Protein AF-A0A2A2E686-F1 (afdb_monomer_lite)

pLDDT: mean 79.27, std 22.59, range [26.5, 98.62]

Radius of gyration: 22.11 Å; chains: 1; bounding box: 58×62×46 Å

Structure (mmCIF, N/CA/C/O backbone):
data_AF-A0A2A2E686-F1
#
_entry.id   AF-A0A2A2E686-F1
#
loop_
_atom_site.group_PDB
_atom_site.id
_atom_site.type_symbol
_atom_site.label_atom_id
_atom_site.label_alt_id
_atom_site.label_comp_id
_atom_site.label_asym_id
_atom_site.label_entity_id
_atom_site.label_seq_id
_atom_site.pdbx_PDB_ins_code
_atom_site.Cartn_x
_atom_site.Cartn_y
_atom_site.Cartn_z
_atom_site.occupancy
_atom_site.B_iso_or_equiv
_atom_site.auth_seq_id
_atom_site.auth_comp_id
_atom_site.auth_asym_id
_atom_site.auth_atom_id
_atom_site.pdbx_PDB_model_num
ATOM 1 N N . GLY A 1 1 ? -3.878 8.365 -8.943 1.00 68.69 1 GLY A N 1
ATOM 2 C CA . GLY A 1 1 ? -4.306 6.999 -8.596 1.00 68.69 1 GLY A CA 1
ATOM 3 C C . GLY A 1 1 ? -3.145 6.068 -8.812 1.00 68.69 1 GLY A C 1
ATOM 4 O O . GLY A 1 1 ? -2.486 5.742 -7.841 1.00 68.69 1 GLY A O 1
ATOM 5 N N . VAL A 1 2 ? -2.804 5.803 -10.076 1.00 83.12 2 VAL A N 1
ATOM 6 C CA . VAL A 1 2 ? -1.704 4.897 -10.438 1.00 83.12 2 VAL A CA 1
ATOM 7 C C . VAL A 1 2 ? -0.312 5.387 -10.036 1.00 83.12 2 VAL A C 1
ATOM 9 O O . VAL A 1 2 ? 0.454 4.589 -9.528 1.00 83.12 2 VAL A O 1
ATOM 12 N N . SER A 1 3 ? 0.017 6.685 -10.125 1.00 87.44 3 SER A N 1
ATOM 13 C CA . SER A 1 3 ? 1.354 7.161 -9.708 1.00 87.44 3 SER A CA 1
ATOM 14 C C . SER A 1 3 ? 1.657 6.839 -8.240 1.00 87.44 3 SER A C 1
ATOM 16 O O . SER A 1 3 ? 2.786 6.526 -7.893 1.00 87.44 3 SER A O 1
ATOM 18 N N . GLY A 1 4 ? 0.639 6.883 -7.372 1.00 89.88 4 GLY A N 1
ATOM 19 C CA . GLY A 1 4 ? 0.792 6.493 -5.971 1.00 89.88 4 GLY A CA 1
ATOM 20 C C . GLY A 1 4 ? 0.996 4.988 -5.808 1.00 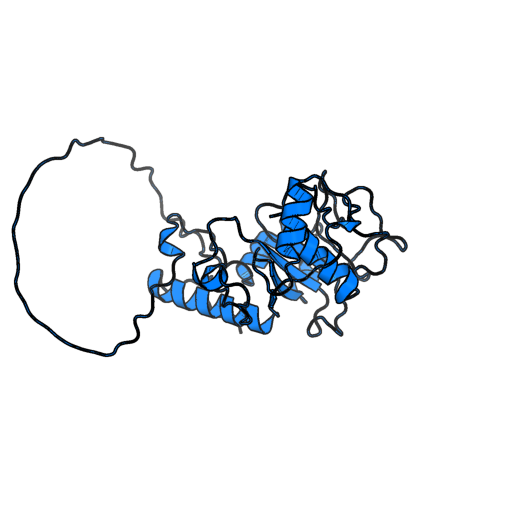89.88 4 GLY A C 1
ATOM 21 O O . GLY A 1 4 ? 1.855 4.583 -5.034 1.00 89.88 4 GLY A O 1
ATOM 22 N N . GLU A 1 5 ? 0.222 4.174 -6.529 1.00 92.56 5 GLU A N 1
ATOM 23 C CA . GLU A 1 5 ? 0.315 2.706 -6.508 1.00 92.56 5 GLU A CA 1
ATOM 24 C C . GLU A 1 5 ? 1.655 2.219 -7.073 1.00 92.56 5 GLU A C 1
ATOM 26 O O . GLU A 1 5 ? 2.300 1.375 -6.465 1.00 92.56 5 GLU A O 1
ATOM 31 N N . HIS A 1 6 ? 2.108 2.810 -8.177 1.00 94.75 6 HIS A N 1
ATOM 32 C CA . HIS A 1 6 ? 3.411 2.577 -8.791 1.00 94.75 6 HIS A CA 1
ATOM 33 C C . HIS A 1 6 ? 4.562 2.926 -7.835 1.00 94.75 6 HIS A C 1
ATOM 35 O O . HIS A 1 6 ? 5.427 2.089 -7.583 1.00 94.75 6 HIS A O 1
ATOM 41 N N . ILE A 1 7 ? 4.528 4.111 -7.205 1.00 95.25 7 ILE A N 1
ATOM 42 C CA . ILE A 1 7 ? 5.521 4.492 -6.185 1.00 95.25 7 ILE A CA 1
ATOM 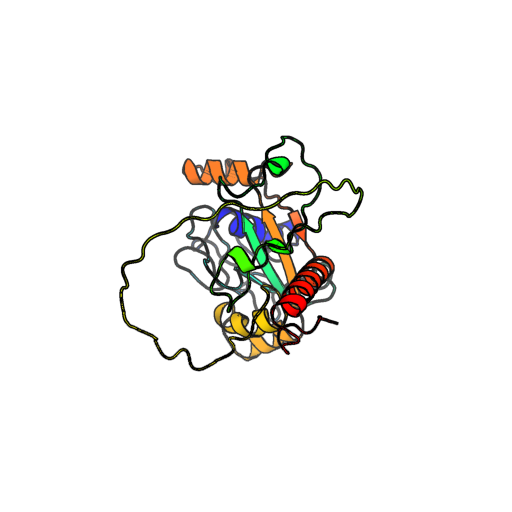43 C C . ILE A 1 7 ? 5.485 3.534 -4.986 1.00 95.25 7 ILE A C 1
ATOM 45 O O . ILE A 1 7 ? 6.537 3.137 -4.488 1.00 95.25 7 ILE A O 1
ATOM 49 N N . ALA A 1 8 ? 4.299 3.148 -4.513 1.00 95.94 8 ALA A N 1
ATOM 50 C CA . ALA A 1 8 ? 4.161 2.217 -3.396 1.00 95.94 8 ALA A CA 1
ATOM 51 C C . ALA A 1 8 ? 4.716 0.824 -3.735 1.00 95.94 8 ALA A C 1
ATOM 53 O O . ALA A 1 8 ? 5.456 0.254 -2.932 1.00 95.94 8 ALA A O 1
ATOM 54 N N . ASP A 1 9 ? 4.407 0.301 -4.924 1.00 96.62 9 ASP A N 1
ATOM 55 C CA . ASP A 1 9 ? 4.942 -0.969 -5.410 1.00 96.62 9 ASP A CA 1
ATOM 56 C C . ASP A 1 9 ? 6.468 -0.918 -5.513 1.00 96.62 9 ASP A C 1
ATOM 58 O O . ASP A 1 9 ? 7.121 -1.851 -5.050 1.00 96.62 9 ASP A O 1
ATOM 62 N N . TYR A 1 10 ? 7.044 0.175 -6.031 1.00 96.81 10 TYR A N 1
ATOM 63 C CA . TYR A 1 10 ? 8.496 0.358 -6.068 1.00 96.81 10 TYR A CA 1
ATOM 64 C C . TYR A 1 10 ? 9.107 0.328 -4.665 1.00 96.81 10 TYR A C 1
ATOM 66 O O . TYR A 1 10 ? 10.064 -0.406 -4.425 1.00 96.81 10 TYR A O 1
ATOM 74 N N . ILE A 1 11 ? 8.555 1.091 -3.715 1.00 97.38 11 ILE A N 1
ATOM 75 C CA . ILE A 1 11 ? 9.085 1.143 -2.344 1.00 97.38 11 ILE A CA 1
ATOM 76 C C . ILE A 1 11 ? 9.032 -0.250 -1.702 1.00 97.38 11 ILE A C 1
ATOM 78 O O . ILE A 1 11 ? 10.021 -0.705 -1.127 1.00 97.38 11 ILE A O 1
ATOM 82 N N . CYS A 1 12 ? 7.918 -0.971 -1.843 1.00 97.94 12 CYS A N 1
ATOM 83 C CA . CYS A 1 12 ? 7.797 -2.341 -1.346 1.00 97.94 12 CYS A CA 1
ATOM 84 C C . CYS A 1 12 ? 8.773 -3.306 -2.039 1.00 97.94 12 CYS A C 1
ATOM 86 O O . CYS A 1 12 ? 9.393 -4.146 -1.381 1.00 97.94 12 CYS A O 1
ATOM 88 N N . ALA A 1 13 ? 8.919 -3.199 -3.359 1.00 97.19 13 ALA A N 1
ATOM 89 C CA . ALA A 1 13 ? 9.747 -4.098 -4.144 1.00 97.19 13 ALA A CA 1
ATOM 90 C C . ALA A 1 13 ? 11.241 -3.893 -3.879 1.00 97.19 13 ALA A C 1
ATOM 92 O O . ALA A 1 13 ? 11.948 -4.855 -3.573 1.00 97.19 13 ALA A O 1
ATOM 93 N N . VAL A 1 14 ? 11.687 -2.642 -3.985 1.00 96.38 14 VAL A N 1
ATOM 94 C CA . VAL A 1 14 ? 13.094 -2.244 -4.036 1.00 96.38 14 VAL A CA 1
ATOM 95 C C . VAL A 1 14 ? 13.581 -1.792 -2.666 1.00 96.38 14 VAL A C 1
ATOM 97 O O . VAL A 1 14 ? 14.507 -2.391 -2.128 1.00 96.38 14 VAL A O 1
ATOM 100 N N . GLU A 1 15 ? 12.948 -0.784 -2.057 1.00 95.81 15 GLU A N 1
ATOM 101 C CA . GLU A 1 15 ? 13.452 -0.204 -0.800 1.00 95.81 15 GLU A CA 1
ATOM 102 C C . GLU A 1 15 ? 13.280 -1.156 0.389 1.00 95.81 15 GLU A C 1
ATOM 104 O O . GLU A 1 15 ? 14.182 -1.302 1.213 1.00 95.81 15 GLU A O 1
ATOM 109 N N . PHE A 1 16 ? 12.143 -1.851 0.470 1.00 96.94 16 PHE A N 1
ATOM 110 C CA . PHE A 1 16 ? 11.932 -2.896 1.476 1.00 96.94 16 PHE A CA 1
ATOM 111 C C . PHE A 1 16 ? 12.479 -4.262 1.041 1.00 96.94 16 PHE A C 1
ATOM 113 O O . PHE A 1 16 ? 12.543 -5.191 1.853 1.00 96.94 16 PHE A O 1
ATOM 120 N N . GLY A 1 17 ? 12.885 -4.396 -0.224 1.00 97.06 17 GLY A N 1
ATOM 121 C CA . GLY A 1 17 ? 13.481 -5.612 -0.774 1.00 97.06 17 GLY A CA 1
ATOM 122 C C . GLY A 1 17 ? 12.521 -6.799 -0.880 1.00 97.06 17 GLY A C 1
ATOM 123 O O . GLY A 1 17 ? 12.970 -7.940 -0.995 1.00 97.06 17 GLY A O 1
ATOM 124 N N . TRP A 1 18 ? 11.201 -6.585 -0.816 1.00 97.81 18 TRP A N 1
ATOM 125 C CA . TRP A 1 18 ? 10.227 -7.681 -0.904 1.00 97.81 18 TRP A CA 1
ATOM 126 C C . TRP A 1 18 ? 10.028 -8.174 -2.339 1.00 97.81 18 TRP A C 1
ATOM 128 O O . TRP A 1 18 ? 9.537 -9.282 -2.540 1.00 97.81 18 TRP A O 1
ATOM 138 N N . GLY A 1 19 ? 10.421 -7.372 -3.329 1.00 96.31 19 GLY A N 1
ATOM 139 C CA . GLY A 1 19 ? 10.271 -7.642 -4.756 1.00 96.31 19 GLY A CA 1
ATOM 140 C C . GLY A 1 19 ? 11.578 -7.985 -5.460 1.00 96.31 19 GLY A C 1
ATOM 141 O O . GLY A 1 19 ? 11.643 -7.857 -6.672 1.00 96.31 19 GLY A O 1
ATOM 142 N N . LYS A 1 20 ? 12.611 -8.414 -4.725 1.00 94.12 20 LYS A N 1
ATOM 143 C CA . LYS A 1 20 ? 13.961 -8.685 -5.259 1.00 94.12 20 LYS A CA 1
ATOM 144 C C . LYS A 1 20 ? 14.024 -9.629 -6.472 1.00 94.12 20 LYS A C 1
ATOM 146 O O . LYS A 1 20 ? 14.992 -9.579 -7.216 1.00 94.12 20 LYS A O 1
ATOM 151 N N . ASP A 1 21 ? 13.015 -10.480 -6.648 1.00 95.12 21 ASP A N 1
ATOM 152 C CA . ASP A 1 21 ? 12.954 -11.454 -7.741 1.00 95.12 21 ASP A CA 1
ATOM 153 C C . ASP A 1 21 ? 12.106 -10.947 -8.925 1.00 95.12 21 ASP A C 1
ATOM 155 O O . ASP A 1 21 ? 11.874 -11.701 -9.865 1.00 95.12 21 ASP A O 1
ATOM 159 N N . TRP A 1 22 ? 11.580 -9.721 -8.875 1.00 97.00 22 TRP A N 1
ATOM 160 C CA . TRP A 1 22 ? 10.866 -9.095 -9.988 1.00 97.00 22 TRP A CA 1
ATOM 161 C C . TRP A 1 22 ? 11.866 -8.577 -11.029 1.00 97.00 22 TRP A C 1
ATOM 163 O O . TRP A 1 22 ? 12.892 -8.000 -10.674 1.00 97.00 22 TRP A O 1
ATOM 173 N N . ASP A 1 23 ? 11.590 -8.799 -12.312 1.00 94.12 23 ASP A N 1
ATOM 174 C CA . ASP A 1 23 ? 12.576 -8.659 -13.390 1.00 94.12 23 ASP A CA 1
ATOM 175 C C . ASP A 1 23 ? 12.833 -7.229 -13.885 1.00 94.12 23 ASP A C 1
ATOM 177 O O . ASP A 1 23 ? 13.761 -7.013 -14.666 1.00 94.12 23 ASP A O 1
ATOM 181 N N . GLY A 1 24 ? 12.058 -6.239 -13.444 1.00 91.31 24 GLY A N 1
ATOM 182 C CA . GLY A 1 24 ? 12.367 -4.855 -13.777 1.00 91.31 24 GLY A CA 1
ATOM 183 C C . GLY A 1 24 ? 11.352 -3.823 -13.320 1.00 91.31 24 GLY A C 1
ATOM 184 O O . GLY A 1 24 ? 10.194 -4.110 -13.029 1.00 91.31 24 GLY A O 1
ATOM 185 N N . HIS A 1 25 ? 11.799 -2.577 -13.291 1.00 90.19 25 HIS A N 1
ATOM 186 C CA . HIS A 1 25 ? 10.942 -1.441 -13.009 1.00 90.19 25 HIS A CA 1
ATOM 187 C C . HIS A 1 25 ? 10.006 -1.136 -14.198 1.00 90.19 25 HIS A C 1
ATOM 189 O O . HIS A 1 25 ? 10.317 -1.459 -15.343 1.00 90.19 25 HIS A O 1
ATOM 195 N N . ASP A 1 26 ? 8.826 -0.578 -13.907 1.00 91.31 26 ASP A N 1
ATOM 196 C CA . ASP A 1 26 ? 7.853 -0.091 -14.898 1.00 91.31 26 ASP A CA 1
ATOM 197 C C . ASP A 1 26 ? 7.418 -1.121 -15.966 1.00 91.31 26 ASP A C 1
ATOM 199 O O . ASP A 1 26 ? 7.055 -0.782 -17.093 1.00 91.31 26 ASP A O 1
ATOM 203 N N . LYS A 1 27 ? 7.441 -2.414 -15.612 1.00 93.56 27 LYS A N 1
ATOM 204 C CA . LYS A 1 27 ? 7.101 -3.516 -16.528 1.00 93.56 27 LYS A CA 1
ATOM 205 C C . LYS A 1 27 ? 5.613 -3.838 -16.608 1.00 93.56 27 LYS A C 1
ATOM 207 O O . LYS A 1 27 ? 5.163 -4.330 -17.636 1.00 93.56 27 LYS A O 1
ATOM 212 N N . GLY A 1 28 ? 4.835 -3.574 -15.558 1.00 93.31 28 GLY A N 1
ATOM 213 C CA . GLY A 1 28 ? 3.411 -3.915 -15.564 1.00 93.31 28 GLY A CA 1
ATOM 214 C C . GLY A 1 28 ? 3.193 -5.396 -15.888 1.00 93.31 28 GLY A C 1
ATOM 215 O O . GLY A 1 28 ? 3.918 -6.265 -15.402 1.00 93.31 28 GLY A O 1
ATOM 216 N N . ALA A 1 29 ? 2.227 -5.672 -16.765 1.00 93.50 29 ALA A N 1
ATOM 217 C CA . ALA A 1 29 ? 1.912 -7.023 -17.230 1.00 93.50 29 ALA A CA 1
ATOM 218 C C . ALA A 1 29 ? 3.044 -7.706 -18.029 1.00 93.50 29 ALA A C 1
ATOM 220 O O . ALA A 1 29 ? 3.024 -8.929 -18.150 1.00 93.50 29 ALA A O 1
ATOM 221 N N . ASP A 1 30 ? 4.025 -6.950 -18.536 1.00 93.88 30 ASP A N 1
ATOM 222 C CA . ASP A 1 30 ? 5.175 -7.496 -19.272 1.00 93.88 30 ASP A CA 1
ATOM 223 C C . ASP A 1 30 ? 6.271 -8.039 -18.340 1.00 93.88 30 ASP A C 1
ATOM 225 O O . ASP A 1 30 ? 7.216 -8.683 -18.799 1.00 93.88 30 ASP A O 1
ATOM 229 N N . GLY A 1 31 ? 6.175 -7.758 -17.037 1.00 93.88 31 GLY A N 1
ATOM 230 C CA . GLY A 1 31 ? 7.153 -8.199 -16.050 1.00 93.88 31 GLY A CA 1
ATOM 231 C C . GLY A 1 31 ? 6.888 -9.608 -15.530 1.00 93.88 31 GLY A C 1
ATOM 232 O O . GLY A 1 31 ? 5.791 -10.163 -15.646 1.00 93.88 31 GLY A O 1
ATOM 233 N N . LYS A 1 32 ? 7.908 -10.199 -14.913 1.00 95.69 32 LYS A N 1
ATOM 234 C CA . LYS A 1 32 ? 7.848 -11.551 -14.348 1.00 95.69 32 LYS A CA 1
ATOM 235 C C . LYS A 1 32 ? 8.709 -11.700 -13.103 1.00 95.69 32 LYS A C 1
ATOM 237 O O . LYS A 1 32 ? 9.677 -10.985 -12.872 1.00 95.69 32 LYS A O 1
ATOM 242 N N . TRP A 1 33 ? 8.374 -12.722 -12.323 1.00 97.19 33 TRP A N 1
ATOM 243 C CA . TRP A 1 33 ? 9.177 -13.158 -11.188 1.00 97.19 33 TRP A CA 1
ATOM 244 C C . TRP A 1 33 ? 10.212 -14.189 -11.639 1.00 97.19 33 TRP A C 1
ATOM 246 O O . TRP A 1 33 ? 9.849 -15.295 -12.043 1.00 97.19 33 TRP A O 1
ATOM 256 N N . LEU A 1 34 ? 11.493 -13.836 -11.552 1.00 96.06 34 LEU A N 1
ATOM 257 C CA . LEU A 1 34 ? 12.634 -14.625 -12.028 1.00 96.06 34 LEU A CA 1
ATOM 258 C C . LEU A 1 34 ? 12.771 -15.967 -11.304 1.00 96.06 34 LEU A C 1
ATOM 260 O O . LEU A 1 34 ? 13.059 -16.981 -11.925 1.00 96.06 34 LEU A O 1
ATOM 264 N N . GLU A 1 35 ? 12.477 -15.986 -10.007 1.00 94.44 35 GLU A N 1
ATOM 265 C CA . GLU A 1 35 ? 12.630 -17.173 -9.158 1.00 94.44 35 GLU A CA 1
ATOM 266 C C . GLU A 1 35 ? 11.276 -17.879 -8.888 1.00 94.44 35 GLU A C 1
ATOM 268 O O . GLU A 1 35 ? 11.113 -18.594 -7.896 1.00 94.44 35 GLU A O 1
ATOM 273 N N . GLY A 1 36 ? 10.237 -17.580 -9.680 1.00 92.88 36 GLY A N 1
ATOM 274 C CA . GLY A 1 36 ? 8.860 -18.063 -9.487 1.00 92.88 36 GLY A CA 1
ATOM 275 C C . GLY A 1 36 ? 7.946 -17.112 -8.702 1.00 92.88 36 GLY A C 1
ATOM 276 O O . GLY A 1 36 ? 8.409 -16.190 -8.026 1.00 92.88 36 GLY A O 1
ATOM 277 N N . VAL A 1 37 ? 6.630 -17.326 -8.799 1.00 94.75 37 VAL A N 1
ATOM 278 C CA . VAL A 1 37 ? 5.620 -16.384 -8.282 1.00 94.75 37 VAL A CA 1
ATOM 279 C C . VAL A 1 37 ? 5.607 -16.278 -6.744 1.00 94.75 37 VAL A C 1
ATOM 281 O O . VAL A 1 37 ? 5.850 -17.275 -6.053 1.00 94.75 37 VAL A O 1
ATOM 284 N N . PRO A 1 38 ? 5.298 -15.093 -6.181 1.00 95.88 38 PRO A N 1
ATOM 285 C CA . PRO A 1 38 ? 5.146 -14.892 -4.745 1.00 95.88 38 PRO A CA 1
ATOM 286 C C . PRO A 1 38 ? 4.045 -15.765 -4.148 1.00 95.88 38 PRO A C 1
ATOM 288 O O . PRO A 1 38 ? 3.042 -16.080 -4.788 1.00 95.88 38 PRO A O 1
ATOM 291 N N . SER A 1 39 ? 4.218 -16.145 -2.885 1.00 94.31 39 SER A N 1
ATOM 292 C CA . SER A 1 39 ? 3.319 -17.080 -2.210 1.00 94.31 39 SER A CA 1
ATOM 293 C C . SER A 1 39 ? 3.310 -16.862 -0.695 1.00 94.31 39 SER A C 1
ATOM 295 O O . SER A 1 39 ? 3.874 -15.906 -0.166 1.00 94.31 39 SER A O 1
ATOM 297 N N . ALA A 1 40 ? 2.695 -17.786 0.042 1.00 90.50 40 ALA A N 1
ATOM 298 C CA . ALA A 1 40 ? 2.767 -17.817 1.500 1.00 90.50 40 ALA A CA 1
ATOM 299 C C . ALA A 1 40 ? 4.203 -17.934 2.053 1.00 90.50 40 ALA A C 1
ATOM 301 O O . ALA A 1 40 ? 4.469 -17.490 3.172 1.00 90.50 40 ALA A O 1
ATOM 302 N N . SER A 1 41 ? 5.138 -18.526 1.308 1.00 91.88 41 SER A N 1
ATOM 303 C CA . SER A 1 41 ? 6.536 -18.697 1.730 1.00 91.88 41 SER A CA 1
ATOM 304 C C . SER A 1 41 ? 7.499 -17.762 1.008 1.00 91.88 41 SER A C 1
ATOM 306 O O . SER A 1 41 ? 8.576 -17.492 1.537 1.00 91.88 41 SER A O 1
ATOM 308 N N . LYS A 1 42 ? 7.107 -17.239 -0.156 1.00 95.44 42 LYS A N 1
ATOM 309 C CA . LYS A 1 42 ? 7.975 -16.449 -1.022 1.00 95.44 42 LYS A CA 1
ATOM 310 C C . LYS A 1 42 ? 7.572 -14.979 -1.059 1.00 95.44 42 LYS A C 1
ATOM 312 O O . LYS A 1 42 ? 6.415 -14.673 -1.337 1.00 95.44 42 LYS A O 1
ATOM 317 N N . THR A 1 43 ? 8.525 -14.088 -0.782 1.00 97.44 43 THR A N 1
ATOM 318 C CA . THR A 1 43 ? 8.308 -12.635 -0.781 1.00 97.44 43 THR A CA 1
ATOM 319 C C . THR A 1 43 ? 7.874 -12.118 -2.145 1.00 97.44 43 THR A C 1
ATOM 321 O O . THR A 1 43 ? 8.264 -12.662 -3.176 1.00 97.44 43 THR A O 1
ATOM 324 N N . GLY A 1 44 ? 7.068 -11.061 -2.129 1.00 97.81 44 GLY A N 1
ATOM 325 C CA . GLY A 1 44 ? 6.592 -10.379 -3.326 1.00 97.81 44 GLY A CA 1
ATOM 326 C C . GLY A 1 44 ? 5.110 -10.040 -3.243 1.00 97.81 44 GLY A C 1
ATOM 327 O O . GLY A 1 44 ? 4.436 -10.321 -2.244 1.00 97.81 44 GLY A O 1
ATOM 328 N N . LYS A 1 45 ? 4.597 -9.405 -4.293 1.00 97.75 45 LYS A N 1
ATOM 329 C CA . LYS A 1 45 ? 3.204 -8.963 -4.347 1.00 97.75 45 LYS A CA 1
ATOM 330 C C . LYS A 1 45 ? 2.274 -10.161 -4.541 1.00 97.75 45 LYS A C 1
ATOM 332 O O . LYS A 1 45 ? 2.475 -10.993 -5.420 1.00 97.75 45 LYS A O 1
ATOM 337 N N . LEU A 1 46 ? 1.257 -10.272 -3.698 1.00 97.69 46 LEU A N 1
ATOM 338 C CA . LEU A 1 46 ? 0.237 -11.326 -3.734 1.00 97.69 46 LEU A CA 1
ATOM 339 C C . LEU A 1 46 ? -1.035 -10.876 -4.451 1.00 97.69 46 LEU A C 1
ATOM 341 O O . LEU A 1 46 ? -1.754 -11.705 -5.001 1.00 97.69 46 LEU A O 1
ATOM 345 N N . SER A 1 47 ? -1.326 -9.577 -4.416 1.00 96.25 47 SER A N 1
ATOM 346 C CA . SER A 1 47 ? -2.495 -8.999 -5.070 1.00 96.25 47 SER A CA 1
ATOM 347 C C . SER A 1 47 ? -2.270 -8.747 -6.558 1.00 96.25 47 SER A C 1
ATOM 349 O O . SER A 1 47 ? -1.155 -8.862 -7.068 1.00 96.25 47 SER A O 1
ATOM 351 N N . ALA A 1 48 ? -3.347 -8.394 -7.257 1.00 93.12 48 ALA A N 1
ATOM 352 C CA . ALA A 1 48 ? -3.276 -8.024 -8.661 1.00 93.12 48 ALA A CA 1
ATOM 353 C C . ALA A 1 48 ? -2.723 -6.605 -8.884 1.00 93.12 48 ALA A C 1
ATOM 355 O O . ALA A 1 48 ? -2.830 -5.730 -8.021 1.00 93.12 48 ALA A O 1
ATOM 356 N N . GLY A 1 49 ? -2.168 -6.391 -10.072 1.00 91.25 49 GLY A N 1
ATOM 357 C CA . GLY A 1 49 ? -1.795 -5.094 -10.637 1.00 91.25 49 GLY A CA 1
ATOM 358 C C . GLY A 1 49 ? -1.675 -5.215 -12.155 1.00 91.25 49 GLY A C 1
ATOM 359 O O . GLY A 1 49 ? -2.066 -6.247 -12.706 1.00 91.25 49 GLY A O 1
ATOM 360 N N . GLY A 1 50 ? -1.148 -4.193 -12.826 1.00 87.75 50 GLY A N 1
ATOM 361 C CA . GLY A 1 50 ? -1.006 -4.220 -14.282 1.00 87.75 50 GLY A CA 1
ATOM 362 C C . GLY A 1 50 ? -2.279 -3.843 -15.045 1.00 87.75 50 GLY A C 1
ATOM 363 O O . GLY A 1 50 ? -3.384 -3.790 -14.493 1.00 87.75 50 GLY A O 1
ATOM 364 N N . SER A 1 51 ? -2.123 -3.635 -16.352 1.00 87.38 51 SER A N 1
ATOM 365 C CA . SER A 1 51 ? -3.214 -3.521 -17.319 1.00 87.38 51 SER A CA 1
ATOM 366 C C . SER A 1 51 ? -2.943 -4.434 -18.531 1.00 87.38 51 SER A C 1
ATOM 368 O O . SER A 1 51 ? -2.071 -4.109 -19.334 1.00 87.38 51 SER A O 1
ATOM 370 N N . PRO A 1 52 ? -3.671 -5.559 -18.707 1.00 89.88 52 PRO A N 1
ATOM 371 C CA . PRO A 1 52 ? -4.786 -6.034 -17.886 1.00 89.88 52 PRO A CA 1
ATOM 372 C C . PRO A 1 52 ? -4.346 -6.468 -16.482 1.00 89.88 52 PRO A C 1
ATOM 374 O O . PRO A 1 52 ? -3.201 -6.858 -16.265 1.00 89.88 52 PRO A O 1
ATOM 377 N N . LYS A 1 53 ? -5.281 -6.427 -15.525 1.00 89.88 53 LYS A N 1
ATOM 378 C CA . LYS A 1 53 ? -4.988 -6.821 -14.145 1.00 89.88 53 LYS A CA 1
ATOM 379 C C . LYS A 1 53 ? -4.702 -8.315 -14.046 1.00 89.88 53 LYS A C 1
ATOM 381 O O . LYS A 1 53 ? -5.553 -9.131 -14.398 1.00 89.88 53 LYS A O 1
ATOM 386 N N . ALA A 1 54 ? -3.559 -8.660 -13.469 1.00 92.06 54 ALA A N 1
ATOM 387 C CA . ALA A 1 54 ? -3.174 -10.034 -13.175 1.00 92.06 54 ALA A CA 1
ATOM 388 C C . ALA A 1 54 ? -2.545 -10.141 -11.782 1.00 92.06 54 ALA A C 1
ATOM 390 O O . ALA A 1 54 ? -1.942 -9.192 -11.277 1.00 92.06 54 ALA A O 1
ATOM 391 N N . SER A 1 55 ? -2.718 -11.297 -11.138 1.00 93.94 55 SER A N 1
ATOM 392 C CA . SER A 1 55 ? -2.126 -11.581 -9.828 1.00 93.94 55 SER A CA 1
ATOM 393 C C . SER A 1 55 ? -0.608 -11.447 -9.872 1.00 93.94 55 SER A C 1
ATOM 395 O O . SER A 1 55 ? 0.022 -11.857 -10.843 1.00 93.94 55 SER A O 1
ATOM 397 N N . HIS A 1 56 ? -0.028 -10.947 -8.783 1.00 95.88 56 HIS A N 1
ATOM 398 C CA . HIS A 1 56 ? 1.419 -10.820 -8.597 1.00 95.88 56 HIS A CA 1
ATOM 399 C C . HIS A 1 56 ? 2.105 -9.777 -9.484 1.00 95.88 56 HIS A C 1
ATOM 401 O O . HIS A 1 56 ? 3.330 -9.749 -9.537 1.00 95.88 56 HIS A O 1
ATOM 407 N N . VAL A 1 57 ? 1.353 -8.907 -10.154 1.00 96.25 57 VAL A N 1
ATOM 408 C CA . VAL A 1 57 ? 1.915 -7.895 -11.055 1.00 96.25 57 VAL A CA 1
ATOM 409 C C . VAL A 1 57 ? 2.076 -6.546 -10.348 1.00 96.25 57 VAL A C 1
ATOM 411 O O . VAL A 1 57 ? 1.174 -6.080 -9.640 1.00 96.25 57 VAL A O 1
ATOM 414 N N . LEU A 1 58 ? 3.237 -5.916 -10.533 1.00 95.69 58 LEU A N 1
ATOM 415 C CA . LEU A 1 58 ? 3.515 -4.554 -10.069 1.00 95.69 58 LEU A CA 1
ATOM 416 C C . LEU A 1 58 ? 2.954 -3.534 -11.065 1.00 95.69 58 LEU A C 1
ATOM 418 O O . LEU A 1 58 ? 2.919 -3.796 -12.263 1.00 95.69 58 LEU A O 1
ATOM 422 N N . TYR A 1 59 ? 2.515 -2.377 -10.578 1.00 93.69 59 TYR A N 1
ATOM 423 C CA . TYR A 1 59 ? 1.984 -1.316 -11.429 1.00 93.69 59 TYR A CA 1
ATOM 424 C C . TYR A 1 59 ? 3.085 -0.637 -12.251 1.00 93.69 59 TYR A C 1
ATOM 426 O O . TYR A 1 59 ? 4.089 -0.171 -11.712 1.00 93.69 59 TYR A O 1
ATOM 434 N N . LYS A 1 60 ? 2.847 -0.526 -13.556 1.00 93.75 60 LYS A N 1
ATOM 435 C CA . LYS A 1 60 ? 3.502 0.410 -14.470 1.00 93.75 60 LYS A CA 1
ATOM 436 C C . LYS A 1 60 ? 2.836 1.781 -14.352 1.00 93.75 60 LYS A C 1
ATOM 438 O O . LYS A 1 60 ? 1.629 1.872 -14.129 1.00 93.75 60 LYS A O 1
ATOM 443 N N . LEU A 1 61 ? 3.584 2.862 -14.545 1.00 91.19 61 LEU A N 1
ATOM 444 C CA . LEU A 1 61 ? 3.065 4.228 -14.451 1.00 91.19 61 LEU A CA 1
ATOM 445 C C . LEU A 1 61 ? 1.902 4.498 -15.424 1.00 91.19 61 LEU A C 1
ATOM 447 O O . LEU A 1 61 ? 1.004 5.287 -15.123 1.00 91.19 61 LEU A O 1
ATOM 451 N N . THR A 1 62 ? 1.898 3.830 -16.578 1.00 89.00 62 THR A N 1
ATOM 452 C CA . THR A 1 62 ? 0.855 3.953 -17.608 1.00 89.00 62 THR A CA 1
ATOM 453 C C . THR A 1 62 ? -0.350 3.037 -17.386 1.00 89.00 62 THR A C 1
ATOM 455 O O . THR A 1 62 ? -1.272 3.051 -18.200 1.00 89.00 62 THR A O 1
ATOM 458 N N . ASP A 1 63 ? -0.366 2.232 -16.322 1.00 88.31 63 ASP A N 1
ATOM 459 C CA . ASP A 1 63 ? -1.509 1.375 -16.015 1.00 88.31 63 ASP A CA 1
ATOM 460 C C . ASP A 1 63 ? -2.741 2.181 -15.573 1.00 88.31 63 ASP A C 1
ATOM 462 O O . ASP A 1 63 ? -2.683 3.342 -15.152 1.00 88.31 63 ASP A O 1
ATOM 466 N N . GLY A 1 64 ? -3.898 1.522 -15.620 1.00 82.62 64 GLY A N 1
ATOM 467 C CA . GLY A 1 64 ? -5.091 2.002 -14.934 1.00 82.62 64 GLY A CA 1
ATOM 468 C C . GLY A 1 64 ? -4.948 1.862 -13.417 1.00 82.62 64 GLY A C 1
ATOM 469 O O . GLY A 1 64 ? -4.444 0.855 -12.926 1.00 82.62 64 GLY A O 1
ATOM 470 N N . ALA A 1 65 ? -5.446 2.849 -12.668 1.00 80.25 65 ALA A N 1
ATOM 471 C CA . ALA A 1 65 ? -5.462 2.776 -11.207 1.00 80.25 65 ALA A CA 1
ATOM 472 C C . ALA A 1 65 ? -6.276 1.567 -10.705 1.00 80.25 65 ALA A C 1
ATOM 474 O O . ALA A 1 65 ? -7.270 1.173 -11.331 1.00 80.25 65 ALA A O 1
ATOM 475 N N . ASN A 1 66 ? -5.925 1.025 -9.535 1.00 80.81 66 ASN A N 1
ATOM 476 C CA . ASN A 1 66 ? -6.632 -0.118 -8.958 1.00 80.81 66 ASN A CA 1
ATOM 477 C C . ASN A 1 66 ? -8.121 0.188 -8.724 1.00 80.81 66 ASN A C 1
ATOM 479 O O . ASN A 1 66 ? -8.986 -0.658 -8.974 1.00 80.81 66 ASN A O 1
ATOM 483 N N . GLY A 1 67 ? -8.414 1.413 -8.284 1.00 79.19 67 GLY A N 1
ATOM 484 C CA . GLY A 1 67 ? -9.761 1.897 -8.011 1.00 79.19 67 GLY A CA 1
ATOM 485 C C . GLY A 1 67 ? -10.091 1.835 -6.523 1.00 79.19 67 GLY A C 1
ATOM 486 O O . GLY A 1 67 ? -9.548 2.602 -5.739 1.00 79.19 67 GLY A O 1
ATOM 487 N N . THR A 1 68 ? -11.038 0.977 -6.135 1.00 78.19 68 THR A N 1
ATOM 488 C CA . THR A 1 68 ? -11.500 0.856 -4.742 1.00 78.19 68 THR A CA 1
ATOM 489 C C . THR A 1 68 ? -11.096 -0.480 -4.135 1.00 78.19 68 THR A C 1
ATOM 491 O O . THR A 1 68 ? -11.308 -1.517 -4.763 1.00 78.19 68 THR A O 1
ATOM 494 N N . GLY A 1 69 ? -10.668 -0.483 -2.876 1.00 87.38 69 GLY A N 1
ATOM 495 C CA . GLY A 1 69 ? -10.334 -1.701 -2.140 1.00 87.38 69 GLY A CA 1
ATOM 496 C C . GLY A 1 69 ? -8.967 -1.576 -1.491 1.00 87.38 69 GLY A C 1
ATOM 497 O O . GLY A 1 69 ? -8.541 -0.467 -1.199 1.00 87.38 69 GLY A O 1
ATOM 498 N N . ILE A 1 70 ? -8.322 -2.714 -1.237 1.00 93.81 70 ILE A N 1
ATOM 499 C CA . ILE A 1 70 ? -6.918 -2.763 -0.817 1.00 93.81 70 ILE A CA 1
ATOM 500 C C . ILE A 1 70 ? -6.056 -2.621 -2.072 1.00 93.81 70 ILE A C 1
ATOM 502 O O . ILE A 1 70 ? -6.260 -3.375 -3.028 1.00 93.81 70 ILE A O 1
ATOM 506 N N . ASP A 1 71 ? -5.104 -1.690 -2.058 1.00 94.31 71 ASP A N 1
ATOM 507 C CA . ASP A 1 71 ? -4.266 -1.401 -3.226 1.00 94.31 71 ASP A CA 1
ATOM 508 C C . ASP A 1 71 ? -3.234 -2.492 -3.481 1.00 94.31 71 ASP A C 1
ATOM 510 O O . ASP A 1 71 ? -3.098 -2.964 -4.613 1.00 94.31 71 ASP A O 1
ATOM 514 N N . ALA A 1 72 ? -2.557 -2.959 -2.428 1.00 96.56 72 ALA A N 1
ATOM 515 C CA . ALA A 1 72 ? -1.706 -4.128 -2.547 1.00 96.56 72 ALA A CA 1
ATOM 516 C C . ALA A 1 72 ? -1.642 -4.991 -1.286 1.00 96.56 72 ALA A C 1
ATOM 518 O O . ALA A 1 72 ? -1.780 -4.528 -0.154 1.00 96.56 72 ALA A O 1
ATOM 519 N N . VAL A 1 73 ? -1.392 -6.281 -1.500 1.00 98.31 73 VAL A N 1
ATOM 520 C CA . VAL A 1 73 ? -1.044 -7.236 -0.445 1.00 98.31 73 VAL A CA 1
ATOM 521 C C . VAL A 1 73 ? 0.292 -7.856 -0.802 1.00 98.31 73 VAL A C 1
ATOM 523 O O . VAL A 1 73 ? 0.459 -8.348 -1.915 1.00 98.31 73 VAL A O 1
ATOM 526 N N . TRP A 1 74 ? 1.230 -7.855 0.138 1.00 98.56 74 TRP A N 1
ATOM 527 C CA . TRP A 1 74 ? 2.585 -8.362 -0.061 1.00 98.56 74 TRP A CA 1
ATOM 528 C C . TRP A 1 74 ? 2.902 -9.479 0.927 1.00 98.56 74 TRP A C 1
ATOM 530 O O . TRP A 1 74 ? 2.549 -9.398 2.105 1.00 98.56 74 TRP A O 1
ATOM 540 N N . ARG A 1 75 ? 3.628 -10.504 0.471 1.00 98.19 75 ARG A N 1
ATOM 541 C CA . ARG A 1 75 ? 4.437 -11.329 1.367 1.00 98.19 75 ARG A CA 1
ATOM 542 C C . ARG A 1 75 ? 5.711 -10.549 1.672 1.00 98.19 75 ARG A C 1
ATOM 544 O O . ARG A 1 75 ? 6.539 -10.338 0.788 1.00 98.19 75 ARG A O 1
ATOM 551 N N . ALA A 1 76 ? 5.848 -10.135 2.922 1.00 97.94 76 ALA A N 1
ATOM 552 C CA . ALA A 1 76 ? 6.917 -9.271 3.393 1.00 97.94 76 ALA A CA 1
ATOM 553 C C . ALA A 1 76 ? 7.968 -10.052 4.191 1.00 97.94 76 ALA A C 1
ATOM 555 O O . ALA A 1 76 ? 7.712 -11.155 4.691 1.00 97.94 76 ALA A O 1
ATOM 556 N N . ASN A 1 77 ? 9.153 -9.461 4.335 1.00 97.44 77 ASN A N 1
ATOM 557 C CA . ASN A 1 77 ? 10.168 -9.955 5.256 1.00 97.44 77 ASN A CA 1
ATOM 558 C C . ASN A 1 77 ? 9.829 -9.487 6.688 1.00 97.44 77 ASN A C 1
ATOM 560 O O . ASN A 1 77 ? 9.837 -8.285 6.941 1.00 97.44 77 ASN A O 1
ATOM 564 N N . PRO A 1 78 ? 9.577 -10.390 7.656 1.00 97.31 78 PRO A N 1
ATOM 565 C CA . PRO A 1 78 ? 9.266 -9.992 9.031 1.00 97.31 78 PRO A CA 1
ATOM 566 C C . PRO A 1 78 ? 10.316 -9.082 9.680 1.00 97.31 78 PRO A C 1
ATOM 568 O O . PRO A 1 78 ? 9.959 -8.262 10.525 1.00 97.31 78 PRO A O 1
ATOM 571 N N . ALA A 1 79 ? 11.587 -9.189 9.273 1.00 96.81 79 ALA A N 1
ATOM 572 C CA . ALA A 1 79 ? 12.683 -8.393 9.825 1.00 96.81 79 ALA A CA 1
ATOM 573 C C . ALA A 1 79 ? 12.518 -6.880 9.594 1.00 96.81 79 ALA A C 1
ATOM 575 O O . ALA A 1 79 ? 12.990 -6.089 10.403 1.00 96.81 79 ALA A O 1
ATOM 576 N N . ASN A 1 80 ? 11.832 -6.474 8.521 1.00 96.06 80 ASN A N 1
ATOM 577 C CA . ASN A 1 80 ? 11.556 -5.070 8.200 1.00 96.06 80 ASN A CA 1
ATOM 578 C C . ASN A 1 80 ? 10.051 -4.780 8.066 1.00 96.06 80 ASN A C 1
ATOM 580 O O . ASN A 1 80 ? 9.657 -3.784 7.468 1.00 96.06 80 ASN A O 1
ATOM 584 N N . ASN A 1 81 ? 9.218 -5.645 8.650 1.00 97.38 81 ASN A N 1
ATOM 585 C CA . ASN A 1 81 ? 7.762 -5.571 8.583 1.00 97.38 81 ASN A CA 1
ATOM 586 C C . ASN A 1 81 ? 7.119 -5.776 9.965 1.00 97.38 81 ASN A C 1
ATOM 588 O O . ASN A 1 81 ? 6.136 -6.498 10.112 1.00 97.38 81 ASN A O 1
ATOM 592 N N . GLU A 1 82 ? 7.734 -5.212 11.007 1.00 94.81 82 GLU A N 1
ATOM 593 C CA . GLU A 1 82 ? 7.245 -5.278 12.396 1.00 94.81 82 GLU A CA 1
ATOM 594 C C . GLU A 1 82 ? 6.991 -6.716 12.905 1.00 94.81 82 GLU A C 1
ATOM 596 O O . GLU A 1 82 ? 6.051 -6.993 13.653 1.00 94.81 82 GLU A O 1
ATOM 601 N N . GLY A 1 83 ? 7.803 -7.678 12.453 1.00 97.12 83 GLY A N 1
ATOM 602 C CA . GLY A 1 83 ? 7.643 -9.097 12.781 1.00 97.12 83 GLY A CA 1
ATOM 603 C C . GLY A 1 83 ? 6.456 -9.784 12.089 1.00 97.12 83 GLY A C 1
ATOM 604 O O . GLY A 1 83 ? 6.202 -10.964 12.339 1.00 97.12 83 GLY A O 1
ATOM 605 N N . LYS A 1 84 ? 5.722 -9.088 11.212 1.00 98.12 84 LYS A N 1
ATOM 606 C CA . LYS A 1 84 ? 4.564 -9.619 10.483 1.00 98.12 84 LYS A CA 1
ATOM 607 C C . LYS A 1 84 ? 4.974 -10.218 9.147 1.00 98.12 84 LYS A C 1
ATOM 609 O O . LYS A 1 84 ? 5.883 -9.744 8.471 1.00 98.12 84 LYS A O 1
ATOM 614 N N . LYS A 1 85 ? 4.281 -11.283 8.749 1.00 98.19 85 LYS A N 1
ATOM 615 C CA . LYS A 1 85 ? 4.582 -12.021 7.516 1.00 98.19 85 LYS A CA 1
ATOM 616 C C . LYS A 1 85 ? 4.053 -11.327 6.264 1.00 98.19 85 LYS A C 1
ATOM 618 O O . LYS A 1 85 ? 4.628 -11.485 5.188 1.00 98.19 85 LYS A O 1
ATOM 623 N N . PHE A 1 86 ? 2.966 -10.588 6.390 1.00 98.62 86 PHE A N 1
ATOM 624 C CA . PHE A 1 86 ? 2.294 -9.951 5.270 1.00 98.62 86 PHE A CA 1
ATOM 625 C C . PHE A 1 86 ? 2.191 -8.445 5.497 1.00 98.62 86 PHE A C 1
ATOM 627 O O . PHE A 1 86 ? 2.199 -7.983 6.638 1.00 98.62 86 PHE A O 1
ATOM 634 N N . ALA A 1 87 ? 2.079 -7.689 4.413 1.00 98.56 87 ALA A N 1
ATOM 635 C CA . ALA A 1 87 ? 1.812 -6.260 4.459 1.00 98.56 87 ALA A CA 1
ATOM 636 C C . ALA A 1 87 ? 0.545 -5.947 3.658 1.00 98.56 87 ALA A C 1
ATOM 638 O O . ALA A 1 87 ? 0.394 -6.399 2.520 1.00 98.56 87 ALA A O 1
ATOM 639 N N . ILE A 1 88 ? -0.362 -5.182 4.264 1.00 98.44 88 ILE A N 1
ATOM 640 C CA . ILE A 1 88 ? -1.507 -4.557 3.599 1.00 98.44 88 ILE A CA 1
ATOM 641 C C . ILE A 1 88 ? -1.102 -3.128 3.264 1.00 98.44 88 ILE A C 1
ATOM 643 O O . ILE A 1 88 ? -0.817 -2.340 4.167 1.00 98.44 88 ILE A O 1
ATOM 647 N N . VAL A 1 89 ? -1.061 -2.806 1.978 1.00 97.69 89 VAL A N 1
ATOM 648 C CA . VAL A 1 89 ? -0.554 -1.536 1.468 1.00 97.69 89 VAL A CA 1
ATOM 649 C C . VAL A 1 89 ? -1.701 -0.720 0.886 1.00 97.69 89 VAL A C 1
ATOM 651 O O . VAL A 1 89 ? -2.476 -1.214 0.068 1.00 97.69 89 VAL A O 1
ATOM 654 N N . GLU A 1 90 ? -1.775 0.537 1.307 1.00 95.19 90 GLU A N 1
ATOM 655 C CA . GLU A 1 90 ? -2.641 1.571 0.747 1.00 95.19 90 GLU A CA 1
ATOM 656 C C . GLU A 1 90 ? -1.780 2.670 0.118 1.00 95.19 90 GLU A C 1
ATOM 658 O O . GLU A 1 90 ? -0.841 3.177 0.741 1.00 95.19 90 GLU A O 1
ATOM 663 N N . ALA A 1 91 ? -2.134 3.091 -1.090 1.00 91.88 91 ALA A N 1
ATOM 664 C CA . ALA A 1 91 ? -1.480 4.151 -1.827 1.00 91.88 91 ALA A CA 1
ATOM 665 C C . ALA A 1 91 ? -2.441 5.328 -2.039 1.00 91.88 91 ALA A C 1
ATOM 667 O O . ALA A 1 91 ? -3.478 5.246 -2.691 1.00 91.88 91 ALA A O 1
ATOM 668 N N . LYS A 1 92 ? -2.073 6.493 -1.510 1.00 86.88 92 LYS A N 1
ATOM 669 C CA . LYS A 1 92 ? -2.820 7.740 -1.678 1.00 86.88 92 LYS A CA 1
ATOM 670 C C . LYS A 1 92 ? -2.004 8.708 -2.525 1.00 86.88 92 LYS A C 1
ATOM 672 O O . LYS A 1 92 ? -0.889 9.063 -2.160 1.00 86.88 92 LYS A O 1
ATOM 677 N N . ALA A 1 93 ? -2.588 9.218 -3.603 1.00 80.88 93 ALA A N 1
ATOM 678 C CA . ALA A 1 93 ? -2.024 10.311 -4.398 1.00 80.88 93 ALA A CA 1
ATOM 679 C C . ALA A 1 93 ? -2.989 11.504 -4.419 1.00 80.88 93 ALA A C 1
ATOM 681 O O . ALA A 1 93 ? -4.206 11.316 -4.360 1.00 80.88 93 ALA A O 1
ATOM 682 N N . SER A 1 94 ? -2.472 12.732 -4.496 1.00 68.50 94 SER A N 1
ATOM 683 C CA . SER A 1 94 ? -3.318 13.927 -4.645 1.00 68.50 94 SER A CA 1
ATOM 684 C C . SER A 1 94 ? -3.820 14.083 -6.084 1.00 68.50 94 SER A C 1
ATOM 686 O O . SER A 1 94 ? -3.042 13.901 -7.018 1.00 68.50 94 SER A O 1
ATOM 688 N N . ARG A 1 95 ? -5.084 14.491 -6.262 1.00 55.28 95 ARG A N 1
ATOM 689 C CA . ARG A 1 95 ? -5.545 15.177 -7.485 1.00 55.28 95 ARG A CA 1
ATOM 690 C C . ARG A 1 95 ? -5.257 16.675 -7.327 1.00 55.28 95 ARG A C 1
ATOM 692 O O . ARG A 1 95 ? -5.246 17.157 -6.194 1.00 55.28 95 ARG A O 1
ATOM 699 N N . ASP A 1 96 ? -5.021 17.379 -8.431 1.00 46.25 96 ASP A N 1
ATOM 700 C CA . ASP A 1 96 ? -4.514 18.765 -8.483 1.00 46.25 96 ASP A CA 1
ATOM 701 C C . ASP A 1 96 ? -5.294 19.808 -7.641 1.00 46.25 96 ASP A C 1
ATOM 703 O O . ASP A 1 96 ? -4.761 20.873 -7.340 1.00 46.25 96 ASP A O 1
ATOM 707 N N . GLU A 1 97 ? -6.504 19.507 -7.153 1.00 42.34 97 GLU A N 1
ATOM 708 C CA . GLU A 1 97 ? -7.294 20.441 -6.329 1.00 42.34 97 GLU A CA 1
ATOM 709 C C . GLU A 1 97 ? -7.385 20.118 -4.819 1.00 42.34 97 GLU A C 1
ATOM 711 O O . GLU A 1 97 ? -7.721 21.004 -4.032 1.00 42.34 97 GLU A O 1
ATOM 716 N N . ASP A 1 98 ? -6.982 18.930 -4.351 1.00 43.41 98 ASP A N 1
ATOM 717 C CA . ASP A 1 98 ? -7.242 18.475 -2.963 1.00 43.41 98 ASP A CA 1
ATOM 718 C C . ASP A 1 98 ? -6.086 18.681 -1.968 1.00 43.41 98 ASP A C 1
ATOM 720 O O . ASP A 1 98 ? -6.143 18.262 -0.807 1.00 43.41 98 ASP A O 1
ATOM 724 N N . ALA A 1 99 ? -5.005 19.340 -2.382 1.00 45.16 99 ALA A N 1
ATOM 725 C CA . ALA A 1 99 ? -3.990 19.778 -1.434 1.00 45.16 99 ALA A CA 1
ATOM 726 C C . ALA A 1 99 ? -4.464 21.086 -0.771 1.00 45.16 99 ALA A C 1
ATOM 728 O O . ALA A 1 99 ? -4.558 22.103 -1.474 1.00 45.16 99 ALA A O 1
ATOM 729 N N . PRO A 1 100 ? -4.728 21.126 0.555 1.00 47.59 100 PRO A N 1
ATOM 730 C CA . PRO A 1 100 ? -4.997 22.375 1.251 1.00 47.59 100 PRO A CA 1
ATOM 731 C C . PRO A 1 100 ? -3.854 23.356 0.977 1.00 47.59 100 PRO A C 1
ATOM 733 O O . PRO A 1 100 ? -2.701 22.935 0.856 1.00 47.59 100 PRO A O 1
ATOM 736 N N . LYS A 1 101 ? -4.148 24.660 0.904 1.00 52.47 101 LYS A N 1
ATOM 737 C CA . LYS A 1 101 ? -3.177 25.705 0.515 1.00 52.47 101 LYS A CA 1
ATOM 738 C C . LYS A 1 101 ? -1.825 25.617 1.255 1.00 52.47 101 LYS A C 1
ATOM 740 O O . LYS A 1 101 ? -0.814 26.022 0.693 1.00 52.47 101 LYS A O 1
ATOM 745 N N . PHE A 1 102 ? -1.774 25.048 2.467 1.00 54.53 102 PHE A N 1
ATOM 746 C CA . PHE A 1 102 ? -0.525 24.833 3.211 1.00 54.53 102 PHE A CA 1
ATOM 747 C C . PHE A 1 102 ? 0.422 23.785 2.592 1.00 54.53 102 PHE A C 1
ATOM 749 O O . PHE A 1 102 ? 1.631 23.934 2.737 1.00 54.53 102 PHE A O 1
ATOM 756 N N . MET A 1 103 ? -0.089 22.764 1.889 1.00 49.12 103 MET A N 1
ATOM 757 C CA . MET A 1 103 ? 0.726 21.754 1.186 1.00 49.12 103 MET A CA 1
ATOM 758 C C . MET A 1 103 ? 1.256 22.252 -0.167 1.00 49.12 103 MET A C 1
ATOM 760 O O . MET A 1 103 ? 2.109 21.601 -0.751 1.00 49.12 103 MET A O 1
ATOM 764 N N . ARG A 1 104 ? 0.785 23.404 -0.667 1.00 54.00 104 ARG A N 1
ATOM 765 C CA . ARG A 1 104 ? 1.279 24.025 -1.913 1.00 54.00 104 ARG A CA 1
ATOM 766 C C . ARG A 1 104 ? 2.526 24.890 -1.694 1.00 54.00 104 ARG A C 1
ATOM 768 O O . ARG A 1 104 ? 3.000 25.531 -2.626 1.00 54.00 104 ARG A O 1
ATOM 775 N N . LYS A 1 105 ? 3.047 24.949 -0.463 1.00 56.31 105 LYS A N 1
ATOM 776 C CA . LYS A 1 105 ? 4.299 25.648 -0.163 1.00 56.31 105 LYS A CA 1
ATOM 777 C C . LYS A 1 105 ? 5.475 24.754 -0.549 1.00 56.31 105 LYS A C 1
ATOM 779 O O . LYS A 1 105 ? 5.666 23.692 0.043 1.00 56.31 105 LYS A O 1
ATOM 784 N N . LEU A 1 106 ? 6.268 25.215 -1.514 1.00 45.44 106 LEU A N 1
ATOM 785 C CA . LEU A 1 106 ? 7.604 24.693 -1.795 1.00 45.44 106 LEU A CA 1
ATOM 786 C C . LEU A 1 106 ? 8.376 24.719 -0.457 1.00 45.44 106 LEU A C 1
ATOM 788 O O . LEU A 1 106 ? 8.491 25.792 0.132 1.00 45.44 106 LEU A O 1
ATOM 792 N N . ASN A 1 107 ? 8.799 23.557 0.060 1.00 47.88 107 ASN A N 1
ATOM 793 C CA . ASN A 1 107 ? 9.454 23.328 1.372 1.00 47.88 107 ASN A CA 1
ATOM 794 C C . ASN A 1 107 ? 8.567 22.892 2.563 1.00 47.88 107 ASN A C 1
ATOM 796 O O . ASN A 1 107 ? 8.981 23.033 3.716 1.00 47.88 107 ASN A O 1
ATOM 800 N N . TYR A 1 108 ? 7.377 22.316 2.353 1.00 53.56 108 TYR A N 1
ATOM 801 C CA . TYR A 1 108 ? 6.642 21.680 3.459 1.00 53.56 108 TYR A CA 1
ATOM 802 C C . TYR A 1 108 ? 7.313 20.362 3.899 1.00 53.56 108 TYR A C 1
ATOM 804 O O . TYR A 1 108 ? 7.104 19.312 3.300 1.00 53.56 108 TYR A O 1
ATOM 812 N N . THR A 1 109 ? 8.123 20.411 4.960 1.00 54.66 109 THR A N 1
ATOM 813 C CA . THR A 1 109 ? 8.904 19.267 5.477 1.00 54.66 109 THR A CA 1
ATOM 814 C C . THR A 1 109 ? 8.152 18.381 6.473 1.00 54.66 109 THR A C 1
ATOM 816 O O . THR A 1 109 ? 8.652 17.328 6.867 1.00 54.66 109 THR A O 1
ATOM 819 N N . ARG A 1 110 ? 6.949 18.775 6.908 1.00 62.53 110 ARG A N 1
ATOM 820 C CA . ARG A 1 110 ? 6.196 18.037 7.930 1.00 62.53 110 ARG A CA 1
ATOM 821 C C . ARG A 1 110 ? 5.375 16.913 7.296 1.00 62.53 110 ARG A C 1
ATOM 823 O O . ARG A 1 110 ? 4.547 17.156 6.426 1.00 62.53 110 ARG A O 1
ATOM 830 N N . LYS A 1 111 ? 5.533 15.688 7.795 1.00 73.00 111 LYS A N 1
ATOM 831 C CA . LYS A 1 111 ? 4.671 14.550 7.440 1.00 73.00 111 LYS A CA 1
ATOM 832 C C . LYS A 1 111 ? 3.215 14.856 7.852 1.00 73.00 111 LYS A C 1
ATOM 834 O O . LYS A 1 111 ? 2.972 15.084 9.041 1.00 73.00 111 LYS A O 1
ATOM 839 N N . PRO A 1 112 ? 2.244 14.923 6.920 1.00 72.50 112 PRO A N 1
ATOM 840 C CA . PRO A 1 112 ? 0.885 15.350 7.250 1.00 72.50 112 PRO A CA 1
ATOM 841 C C . PRO A 1 112 ? 0.130 14.278 8.048 1.00 72.50 112 PRO A C 1
ATOM 843 O O . PRO A 1 112 ? 0.348 13.087 7.858 1.00 72.50 112 PRO A O 1
ATOM 846 N N . GLY A 1 113 ? -0.807 14.673 8.910 1.00 68.56 113 GLY A N 1
ATOM 847 C CA . GLY A 1 113 ? -1.784 13.724 9.455 1.00 68.56 113 GLY A CA 1
ATOM 848 C C . GLY A 1 113 ? -2.770 13.299 8.362 1.00 68.56 113 GLY A C 1
ATOM 849 O O . GLY A 1 113 ? -3.276 14.155 7.637 1.00 68.56 113 GLY A O 1
ATOM 850 N N . ILE A 1 114 ? -3.042 11.997 8.228 1.00 71.12 114 ILE A N 1
ATOM 851 C CA . ILE A 1 114 ? -3.920 11.452 7.172 1.00 71.12 114 ILE A CA 1
ATOM 852 C C . ILE A 1 114 ? -5.195 10.781 7.704 1.00 71.12 114 ILE A C 1
ATOM 854 O O . ILE A 1 114 ? -5.916 10.156 6.933 1.00 71.12 114 ILE A O 1
ATOM 858 N N . SER A 1 115 ? -5.542 10.977 8.986 1.00 67.94 115 SER A N 1
ATOM 859 C CA . SER A 1 115 ? -6.766 10.414 9.591 1.00 67.94 115 SER A CA 1
ATOM 860 C C . SER A 1 115 ? -8.045 10.798 8.848 1.00 67.94 115 SER A C 1
ATOM 862 O O . SER A 1 115 ? -8.896 9.945 8.616 1.00 67.94 115 SER A O 1
ATOM 864 N N . SER A 1 116 ? -8.159 12.056 8.416 1.00 63.97 116 SER A N 1
ATOM 865 C CA . SER A 1 116 ? -9.305 12.563 7.652 1.00 63.97 116 SER A CA 1
ATOM 866 C C . SER A 1 116 ? -9.338 12.084 6.197 1.00 63.97 116 SER A C 1
ATOM 868 O O . SER A 1 116 ? -10.363 12.225 5.539 1.00 63.97 116 SER A O 1
ATOM 870 N N . LYS A 1 117 ? -8.239 11.505 5.693 1.00 71.38 117 LYS A N 1
ATOM 871 C CA . LYS A 1 117 ? -8.143 10.935 4.339 1.00 71.38 117 LYS A CA 1
ATOM 872 C C . LYS A 1 117 ? -8.455 9.442 4.294 1.00 71.38 117 LYS A C 1
ATOM 874 O O . LYS A 1 117 ? -8.522 8.875 3.204 1.00 71.38 117 LYS A O 1
ATOM 879 N N . LEU A 1 118 ? -8.618 8.798 5.451 1.00 70.69 118 LEU A N 1
ATOM 880 C CA . LEU A 1 118 ? -9.097 7.423 5.509 1.00 70.69 118 LEU A CA 1
ATOM 881 C C . LEU A 1 118 ? -10.576 7.409 5.125 1.00 70.69 118 LEU A C 1
ATOM 883 O O . LEU A 1 118 ? -11.404 8.063 5.765 1.00 70.69 118 LEU A O 1
ATOM 887 N N . GLY A 1 119 ? -10.903 6.659 4.072 1.00 74.44 119 GLY A N 1
ATOM 888 C CA . GLY A 1 119 ? -12.283 6.492 3.634 1.00 74.44 119 GLY A CA 1
ATOM 889 C C . GLY A 1 119 ? -13.146 5.834 4.711 1.00 74.44 119 GLY A C 1
ATOM 890 O O . GLY A 1 119 ? -12.650 5.137 5.598 1.00 74.44 119 GLY A O 1
ATOM 891 N N . VAL A 1 120 ? -14.460 6.030 4.629 1.00 72.8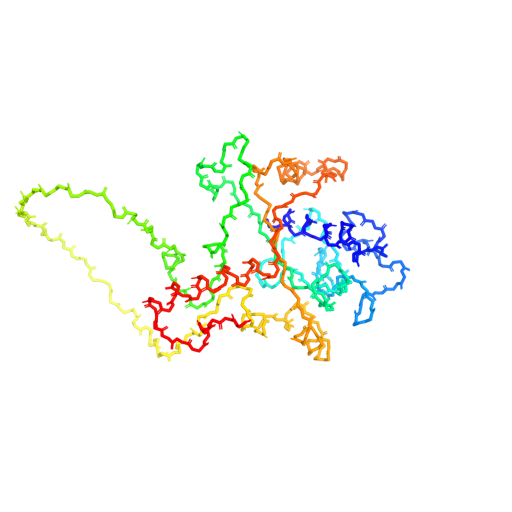8 120 VAL A N 1
ATOM 892 C CA . VAL A 1 120 ? -15.427 5.337 5.487 1.00 72.88 120 VAL A CA 1
ATOM 893 C C . VAL A 1 120 ? -16.523 4.763 4.604 1.00 72.88 120 VAL A C 1
ATOM 895 O O . VAL A 1 120 ? -17.208 5.506 3.904 1.00 72.88 120 VAL A O 1
ATOM 898 N N . SER A 1 121 ? -16.703 3.442 4.620 1.00 72.44 121 SER A N 1
ATOM 899 C CA . SER A 1 121 ? -17.823 2.829 3.899 1.00 72.44 121 SER A CA 1
ATOM 900 C C . SER A 1 121 ? -19.097 2.918 4.733 1.00 72.44 121 SER A C 1
ATOM 902 O O . SER A 1 121 ? -19.047 2.655 5.933 1.00 72.44 121 SER A O 1
ATOM 904 N N . GLY A 1 122 ? -20.230 3.213 4.094 1.00 51.44 122 GLY A N 1
ATOM 905 C CA . GLY A 1 122 ? -21.538 3.294 4.759 1.00 51.44 122 GLY A CA 1
ATOM 906 C C . GLY A 1 122 ? -22.021 4.718 5.044 1.00 51.44 122 GLY A C 1
ATOM 907 O O . GLY A 1 122 ? -23.176 4.878 5.423 1.00 51.44 122 GLY A O 1
ATOM 908 N N . ILE A 1 123 ? -21.184 5.729 4.792 1.00 59.09 123 ILE A N 1
ATOM 909 C CA . ILE A 1 123 ? -21.553 7.150 4.810 1.00 59.09 123 ILE A CA 1
ATOM 910 C C . ILE A 1 123 ? -22.127 7.538 3.442 1.00 59.09 123 ILE A C 1
ATOM 912 O O . ILE A 1 123 ? -21.510 7.254 2.417 1.00 59.09 123 ILE A O 1
ATOM 916 N N . ALA A 1 124 ? -23.311 8.156 3.427 1.00 43.44 124 ALA A N 1
ATOM 917 C CA . ALA A 1 124 ? -23.960 8.633 2.202 1.00 43.44 124 ALA A CA 1
ATOM 918 C C . ALA A 1 124 ? -23.638 10.107 1.884 1.00 43.44 124 ALA A C 1
ATOM 920 O O . ALA A 1 124 ? -23.692 10.489 0.719 1.00 43.44 124 ALA A O 1
ATOM 921 N N . ASP A 1 125 ? -23.280 10.914 2.891 1.00 48.12 125 ASP A N 1
ATOM 922 C CA . ASP A 1 125 ? -22.978 12.345 2.747 1.00 48.12 125 ASP A CA 1
ATOM 923 C C . ASP A 1 125 ? -21.465 12.627 2.948 1.00 48.12 125 ASP A C 1
ATOM 925 O O . ASP A 1 125 ? -20.917 12.373 4.025 1.00 48.12 125 ASP A O 1
ATOM 929 N N . PRO A 1 126 ? -20.752 13.163 1.937 1.00 47.75 126 PRO A N 1
ATOM 930 C CA . PRO A 1 126 ? -19.330 13.513 2.030 1.00 47.75 126 PRO A CA 1
ATOM 931 C C . PRO A 1 126 ? -18.979 14.514 3.142 1.00 47.75 126 PRO A C 1
ATOM 933 O O . PRO A 1 126 ? -17.856 14.487 3.649 1.00 47.75 126 PRO A O 1
ATOM 936 N N . SER A 1 127 ? -19.919 15.364 3.567 1.00 47.12 127 SER A N 1
ATOM 937 C CA . SER A 1 127 ? -19.717 16.331 4.659 1.00 47.12 127 SER A CA 1
ATOM 938 C C . SER A 1 127 ? -19.444 15.634 5.998 1.00 47.12 127 SER A C 1
ATOM 940 O O . SER A 1 127 ? -18.805 16.196 6.884 1.00 47.12 127 SER A O 1
ATOM 942 N N . GLU A 1 128 ? -19.865 14.372 6.141 1.00 51.66 128 GLU A N 1
ATOM 943 C CA . GLU A 1 128 ? -19.614 13.546 7.327 1.00 51.66 128 GLU A CA 1
ATOM 944 C C . GLU A 1 128 ? -18.181 12.993 7.393 1.00 51.66 128 GLU A C 1
ATOM 946 O O . GLU A 1 128 ? -17.751 12.455 8.421 1.00 51.66 128 GLU A O 1
ATOM 951 N N . LEU A 1 129 ? -17.417 13.118 6.303 1.00 56.03 129 LEU A N 1
ATOM 952 C CA . LEU A 1 129 ? -16.005 12.750 6.275 1.00 56.03 129 LEU A CA 1
ATOM 953 C C . LEU A 1 129 ? -15.112 13.813 6.916 1.00 56.03 129 LEU A C 1
ATOM 955 O O . LEU A 1 129 ? -14.048 13.488 7.448 1.00 56.03 129 LEU A O 1
ATOM 959 N N . ILE A 1 130 ? -15.570 15.061 6.938 1.00 49.38 130 ILE A N 1
ATOM 960 C CA . ILE A 1 130 ? -14.804 16.196 7.438 1.00 49.38 130 ILE A CA 1
ATOM 961 C C . ILE A 1 130 ? -14.820 16.162 8.972 1.00 49.38 130 ILE A C 1
ATOM 963 O O . ILE A 1 130 ? -15.876 16.164 9.602 1.00 49.38 130 ILE A O 1
ATOM 967 N N . GLU A 1 131 ? -13.634 16.080 9.585 1.00 51.84 131 GLU A N 1
ATOM 968 C CA . GLU A 1 131 ? -13.506 16.271 11.034 1.00 51.84 131 GLU A CA 1
ATOM 969 C C . GLU A 1 131 ? -13.951 17.712 11.359 1.00 51.84 131 GLU A C 1
ATOM 971 O O . GLU A 1 131 ? -13.491 18.635 10.678 1.00 51.84 131 GLU A O 1
ATOM 976 N N . PRO A 1 132 ? -14.825 17.939 12.362 1.00 44.00 132 PRO A N 1
ATOM 977 C CA . PRO A 1 132 ? -15.074 19.284 12.863 1.00 44.00 132 PRO A CA 1
ATOM 978 C C . PRO A 1 132 ? -13.728 19.927 13.183 1.00 44.00 132 PRO A C 1
ATOM 980 O O . PRO A 1 132 ? -12.888 19.296 13.826 1.00 44.00 132 PRO A O 1
ATOM 983 N N . ILE A 1 133 ? -13.509 21.154 12.710 1.00 36.94 133 ILE A N 1
ATOM 984 C CA . ILE A 1 133 ? -12.348 21.933 13.132 1.00 36.94 133 ILE A CA 1
ATOM 985 C C . ILE A 1 133 ? -12.487 22.054 14.648 1.00 36.94 133 ILE A C 1
ATOM 987 O O . ILE A 1 133 ? -13.436 22.676 15.124 1.00 36.94 133 ILE A O 1
ATOM 991 N N . GLU A 1 134 ? -11.600 21.406 15.404 1.00 35.62 134 GLU A N 1
ATOM 992 C CA . GLU A 1 134 ? -11.463 21.683 16.829 1.00 35.62 134 GLU A CA 1
ATOM 993 C C . GLU A 1 134 ? -10.986 23.134 16.908 1.00 35.62 134 GLU A C 1
ATOM 995 O O . GLU A 1 134 ? -9.816 23.445 16.706 1.00 35.62 134 GLU A O 1
ATOM 1000 N N . SER A 1 135 ? -11.938 24.054 17.055 1.00 31.22 135 SER A N 1
ATOM 1001 C CA . SER A 1 135 ? -11.650 25.435 17.385 1.00 31.22 135 SER A CA 1
ATOM 1002 C C . SER A 1 135 ? -11.055 25.415 18.783 1.00 31.22 135 SER A C 1
ATOM 1004 O O . SER A 1 135 ? -11.788 25.206 19.754 1.00 31.22 135 SER A O 1
ATOM 1006 N N . ASP A 1 136 ? -9.738 25.588 18.877 1.00 33.12 136 ASP A N 1
ATOM 1007 C CA . ASP A 1 136 ? -9.075 25.860 20.144 1.00 33.12 136 ASP A CA 1
ATOM 1008 C C . ASP A 1 136 ? -9.795 27.033 20.815 1.00 33.12 136 ASP A C 1
ATOM 1010 O O . ASP A 1 136 ? -9.865 28.152 20.299 1.00 33.12 136 ASP A O 1
ATOM 1014 N N . ALA A 1 137 ? -10.404 26.747 21.959 1.00 35.69 137 ALA A N 1
ATOM 1015 C CA . ALA A 1 137 ? -11.073 27.744 22.763 1.00 35.69 137 ALA A CA 1
ATOM 1016 C C . ALA A 1 137 ? -10.024 28.685 23.367 1.00 35.69 137 ALA A C 1
ATOM 1018 O O . ALA A 1 137 ? -9.321 28.320 24.304 1.00 35.69 137 ALA A O 1
ATOM 1019 N N . SER A 1 138 ? -9.934 29.914 22.856 1.00 32.59 138 SER A N 1
ATOM 1020 C CA . SER A 1 138 ? -9.544 31.092 23.644 1.00 32.59 138 SER A CA 1
ATOM 1021 C C . SER A 1 138 ? -9.803 32.397 22.883 1.00 32.59 138 SER A C 1
ATOM 1023 O O . SER A 1 138 ? -8.945 32.956 22.213 1.00 32.59 138 SER A O 1
ATOM 1025 N N . SER A 1 139 ? -11.017 32.925 23.008 1.00 30.16 139 SER A N 1
ATOM 1026 C CA . SER A 1 139 ? -11.270 34.167 23.756 1.00 30.16 139 SER A CA 1
ATOM 1027 C C . SER A 1 139 ? -12.630 34.757 23.386 1.00 30.16 139 SER A C 1
ATOM 1029 O O . SER A 1 139 ? -12.978 35.027 22.242 1.00 30.16 139 SER A O 1
ATOM 1031 N N . SER A 1 140 ? -13.413 34.917 24.439 1.00 32.31 140 SER A N 1
ATOM 1032 C CA . SER A 1 140 ? -14.617 35.716 24.554 1.00 32.31 140 SER A CA 1
ATOM 1033 C C . SER A 1 140 ? -14.492 37.112 23.939 1.00 32.31 140 SER A C 1
ATOM 1035 O O . SER A 1 140 ? -13.605 37.865 24.335 1.00 32.31 140 SER A O 1
ATOM 1037 N N . GLN A 1 141 ? -15.489 37.516 23.153 1.00 31.88 141 GLN A N 1
ATOM 1038 C CA . GLN A 1 141 ? -16.210 38.767 23.401 1.00 31.88 141 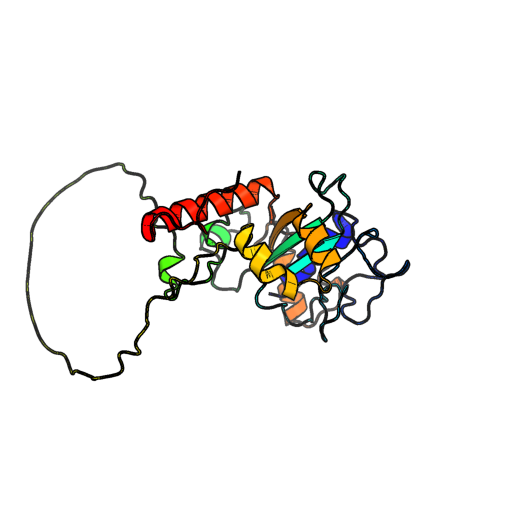GLN A CA 1
ATOM 1039 C C . GLN A 1 141 ? -17.600 38.720 22.758 1.00 31.88 141 GLN A C 1
ATOM 1041 O O . GLN A 1 141 ? -17.776 38.567 21.553 1.00 31.88 141 GLN A O 1
ATOM 1046 N N . SER A 1 142 ? -18.597 38.816 23.625 1.00 31.48 142 SER A N 1
ATOM 1047 C CA . SER A 1 142 ? -20.009 38.970 23.324 1.00 31.48 142 SER A CA 1
ATOM 1048 C C . SER A 1 142 ? -20.308 40.369 22.780 1.00 31.48 142 SER A C 1
ATOM 1050 O O . SER A 1 142 ? -19.732 41.350 23.250 1.00 31.48 142 SER A O 1
ATOM 1052 N N . LYS A 1 143 ? -21.291 40.477 21.874 1.00 32.19 143 LYS A N 1
ATOM 1053 C CA . LYS A 1 143 ? -22.370 41.480 21.964 1.00 32.19 143 LYS A CA 1
ATOM 1054 C C . LYS A 1 143 ? -23.535 41.152 21.016 1.00 32.19 143 LYS A C 1
ATOM 1056 O O . LYS A 1 143 ? -23.361 40.860 19.842 1.00 32.19 143 LYS A O 1
ATOM 1061 N N . ASN A 1 144 ? -24.720 41.186 21.618 1.00 28.97 144 ASN A N 1
ATOM 1062 C CA . ASN A 1 144 ? -26.049 40.825 21.120 1.00 28.97 144 ASN A CA 1
ATOM 1063 C C . ASN A 1 144 ? -26.596 41.751 20.015 1.00 28.97 144 ASN A C 1
ATOM 1065 O O . ASN A 1 144 ? -26.393 42.960 20.105 1.00 28.97 144 ASN A O 1
ATOM 1069 N N . LYS A 1 145 ? -27.455 41.227 19.119 1.00 29.06 145 LYS A N 1
ATOM 1070 C CA . LYS A 1 145 ? -28.929 41.452 19.093 1.00 29.06 145 LYS A CA 1
ATOM 1071 C C . LYS A 1 145 ? -29.586 40.889 17.809 1.00 29.06 145 LYS A C 1
ATOM 1073 O O . LYS A 1 145 ? -29.072 41.045 16.711 1.00 29.06 145 LYS A O 1
ATOM 1078 N N . SER A 1 146 ? -30.729 40.235 18.012 1.00 28.62 146 SER A N 1
ATOM 1079 C CA . SER A 1 146 ? -31.639 39.536 17.077 1.00 28.62 146 SER A CA 1
ATOM 1080 C C . SER A 1 146 ? -32.564 40.503 16.280 1.00 28.62 146 SER A C 1
ATOM 1082 O O . SER A 1 146 ? -32.419 41.711 16.440 1.00 28.62 146 SER A O 1
ATOM 1084 N N . PRO A 1 147 ? -33.661 40.045 15.626 1.00 44.81 147 PRO A N 1
ATOM 1085 C CA . PRO A 1 147 ? -33.789 39.242 14.397 1.00 44.81 147 PRO A CA 1
ATOM 1086 C C . PRO A 1 147 ? -34.637 39.973 13.314 1.00 44.81 147 PRO A C 1
ATOM 1088 O O . PRO A 1 147 ? -35.407 40.869 13.645 1.00 44.81 147 PRO A O 1
ATOM 1091 N N . VAL A 1 148 ? -34.611 39.564 12.035 1.00 30.03 148 VAL A N 1
ATOM 1092 C CA . VAL A 1 148 ? -35.663 39.972 11.069 1.00 30.03 148 VAL A CA 1
ATOM 1093 C C . VAL A 1 148 ? -36.067 38.810 10.160 1.00 30.03 148 VAL A C 1
ATOM 1095 O O . VAL A 1 148 ? -35.233 38.105 9.600 1.00 30.03 148 VAL A O 1
ATOM 1098 N N . SER A 1 149 ? -37.383 38.626 10.065 1.00 31.22 149 SER A N 1
ATOM 1099 C CA . SER A 1 149 ? -38.120 37.600 9.328 1.00 31.22 149 SER A CA 1
ATOM 1100 C C . SER A 1 149 ? -38.531 38.087 7.931 1.00 31.22 149 SER A C 1
ATOM 1102 O O . SER A 1 149 ? -38.926 39.241 7.791 1.00 31.22 149 SER A O 1
ATOM 1104 N N . SER A 1 150 ? -38.544 37.191 6.941 1.00 29.48 150 SER A N 1
ATOM 1105 C CA . SER A 1 150 ? -39.551 37.011 5.861 1.00 29.48 150 SER A CA 1
ATOM 1106 C C . SER A 1 150 ? -38.959 35.979 4.876 1.00 29.48 150 SER A C 1
ATOM 1108 O O . SER A 1 150 ? -37.752 35.961 4.691 1.00 29.48 150 SER A O 1
ATOM 1110 N N . GLY A 1 151 ? -39.629 35.017 4.241 1.00 26.50 151 GLY A N 1
ATOM 1111 C CA . GLY A 1 151 ? -41.037 34.721 4.010 1.00 26.50 151 GLY A CA 1
ATOM 1112 C C . GLY A 1 151 ? -41.218 34.374 2.517 1.00 26.50 151 GLY A C 1
ATOM 1113 O O . GLY A 1 151 ? -40.983 35.250 1.694 1.00 26.50 151 GLY A O 1
ATOM 1114 N N . LYS A 1 152 ? -41.715 33.153 2.214 1.00 28.84 152 LYS A N 1
ATOM 1115 C CA . LYS A 1 152 ? -42.168 32.580 0.904 1.00 28.84 152 LYS A CA 1
ATOM 1116 C C . LYS A 1 152 ? -41.082 31.957 -0.000 1.00 28.84 152 LYS A C 1
ATOM 1118 O O . LYS A 1 152 ? -40.000 32.501 -0.111 1.00 28.84 152 LYS A O 1
ATOM 1123 N N . ASN A 1 153 ? -41.282 30.854 -0.734 1.00 30.81 153 ASN A N 1
ATOM 1124 C CA . ASN A 1 153 ? -42.361 29.863 -0.881 1.00 30.81 153 ASN A CA 1
ATOM 1125 C C . ASN A 1 153 ? -41.753 28.599 -1.538 1.00 30.81 153 ASN A C 1
ATOM 1127 O O . ASN A 1 153 ? -40.886 28.712 -2.402 1.00 30.81 153 ASN A O 1
ATOM 1131 N N . LYS A 1 154 ? -42.233 27.405 -1.160 1.00 34.06 154 LYS A N 1
ATOM 1132 C CA . LYS A 1 154 ? -41.969 26.132 -1.866 1.00 34.06 154 LYS A CA 1
ATOM 1133 C C . LYS A 1 154 ? -42.647 26.122 -3.248 1.00 34.06 154 LYS A C 1
ATOM 1135 O O . LYS A 1 154 ? -43.666 26.787 -3.424 1.00 34.06 154 LYS A O 1
ATOM 1140 N N . PRO A 1 155 ? -42.215 25.217 -4.139 1.00 34.16 155 PRO A N 1
ATOM 1141 C CA . PRO A 1 155 ? -43.167 24.206 -4.584 1.00 34.16 155 PRO A CA 1
ATOM 1142 C C . PRO A 1 155 ? -42.704 22.799 -4.205 1.00 34.16 155 PRO A C 1
ATOM 1144 O O . PRO A 1 155 ? -41.525 22.454 -4.231 1.00 34.16 155 PRO A O 1
ATOM 1147 N N . ALA A 1 156 ? -43.684 22.011 -3.776 1.00 30.44 156 ALA A N 1
ATOM 1148 C CA . ALA A 1 156 ? -43.546 20.611 -3.439 1.00 30.44 156 ALA A CA 1
ATOM 1149 C C . ALA A 1 156 ? -43.297 19.789 -4.706 1.00 30.44 156 ALA A C 1
ATOM 1151 O O . ALA A 1 156 ? -44.010 19.958 -5.693 1.00 30.44 156 ALA A O 1
ATOM 1152 N N . ASN A 1 157 ? -42.350 18.853 -4.642 1.00 29.50 157 ASN A N 1
ATOM 1153 C CA . ASN A 1 157 ? -42.390 17.684 -5.503 1.00 29.50 157 ASN A CA 1
ATOM 1154 C C . ASN A 1 157 ? -42.440 16.443 -4.614 1.00 29.50 157 ASN A C 1
ATOM 1156 O O . ASN A 1 157 ? -41.572 16.209 -3.771 1.00 29.50 157 ASN A O 1
ATOM 1160 N N . THR A 1 158 ? -43.546 15.728 -4.734 1.00 31.75 158 THR A N 1
ATOM 1161 C CA . THR A 1 158 ? -43.942 14.611 -3.889 1.00 31.75 158 THR A CA 1
ATOM 1162 C C . THR A 1 158 ? -43.434 13.306 -4.496 1.00 31.75 158 THR A C 1
ATOM 1164 O O . THR A 1 158 ? -43.642 13.057 -5.678 1.00 31.75 158 THR A O 1
ATOM 1167 N N . LYS A 1 159 ? -42.911 12.438 -3.619 1.00 32.38 159 LYS A N 1
ATOM 1168 C CA . LYS A 1 159 ? -42.720 10.980 -3.758 1.00 32.38 159 LYS A CA 1
ATOM 1169 C C . LYS A 1 159 ? -41.522 10.505 -4.598 1.00 32.38 159 LYS A C 1
ATOM 1171 O O . LYS A 1 159 ? -41.578 10.439 -5.817 1.00 32.38 159 LYS A O 1
ATOM 1176 N N . ARG A 1 160 ? -40.527 9.935 -3.919 1.00 31.78 160 ARG A N 1
ATOM 1177 C CA . ARG A 1 160 ? -40.592 8.560 -3.389 1.00 31.78 160 ARG A CA 1
ATOM 1178 C C . ARG A 1 160 ? -39.798 8.495 -2.086 1.00 31.78 160 ARG A C 1
ATOM 1180 O O . ARG A 1 160 ? -38.581 8.620 -2.096 1.00 31.78 160 ARG A O 1
ATOM 1187 N N . GLU A 1 161 ? -40.502 8.310 -0.972 1.00 35.97 161 GLU A N 1
ATOM 1188 C CA . GLU A 1 161 ? -39.919 7.619 0.176 1.00 35.97 161 GLU A CA 1
ATOM 1189 C C . GLU A 1 161 ? -39.663 6.190 -0.299 1.00 35.97 161 GLU A C 1
ATOM 1191 O O . GLU A 1 161 ? -40.554 5.342 -0.289 1.00 35.97 161 GLU A O 1
ATOM 1196 N N . GLU A 1 162 ? -38.469 5.948 -0.837 1.00 36.09 162 GLU A N 1
ATOM 1197 C CA . GLU A 1 162 ? -37.946 4.596 -0.796 1.00 36.09 162 GLU A CA 1
ATOM 1198 C C . GLU A 1 162 ? -37.737 4.279 0.674 1.00 36.09 162 GLU A C 1
ATOM 1200 O O . GLU A 1 162 ? -36.993 4.953 1.389 1.00 36.09 162 GLU A O 1
ATOM 1205 N N . ASP A 1 163 ? -38.492 3.282 1.104 1.00 33.97 163 ASP A N 1
ATOM 1206 C CA . ASP A 1 163 ? -38.448 2.635 2.394 1.00 33.97 163 ASP A CA 1
ATOM 1207 C C . ASP A 1 163 ? -37.020 2.118 2.651 1.00 33.97 163 ASP A C 1
ATOM 1209 O O . ASP A 1 163 ? -36.683 0.953 2.427 1.00 33.97 163 ASP A O 1
ATOM 1213 N N . PHE A 1 164 ? -36.134 3.018 3.091 1.00 39.22 164 PHE A N 1
ATOM 1214 C CA . PHE A 1 164 ? -34.831 2.705 3.667 1.00 39.22 164 PHE A CA 1
ATOM 1215 C C . PHE A 1 164 ? -35.070 2.105 5.051 1.00 39.22 164 PHE A C 1
A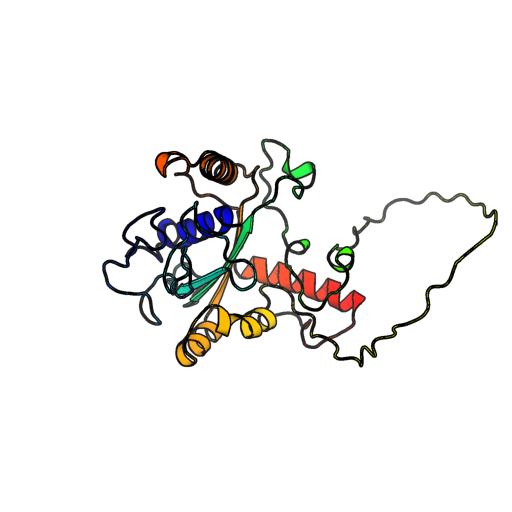TOM 1217 O O . PHE A 1 164 ? -34.711 2.662 6.092 1.00 39.22 164 PHE A O 1
ATOM 1224 N N . THR A 1 165 ? -35.682 0.923 5.060 1.00 37.88 165 THR A N 1
ATOM 1225 C CA . THR A 1 165 ? -35.629 0.022 6.197 1.00 37.88 165 THR A CA 1
ATOM 1226 C C . THR A 1 165 ? -34.168 -0.092 6.626 1.00 37.88 165 THR A C 1
ATOM 1228 O O . THR A 1 165 ? -33.271 -0.469 5.869 1.00 37.88 165 THR A O 1
ATOM 1231 N N . LYS A 1 166 ? -33.932 0.353 7.862 1.00 41.69 166 LYS A N 1
ATOM 1232 C CA . LYS A 1 166 ? -32.668 0.390 8.594 1.00 41.69 166 LYS A CA 1
ATOM 1233 C C . LYS A 1 166 ? -31.874 -0.915 8.451 1.00 41.69 166 LYS A C 1
ATOM 1235 O O . LYS A 1 166 ? -31.871 -1.751 9.347 1.00 41.69 166 LYS A O 1
ATOM 1240 N N . ARG A 1 167 ? -31.071 -1.048 7.401 1.00 41.75 167 ARG A N 1
ATOM 1241 C CA . ARG A 1 167 ? -29.777 -1.714 7.537 1.00 41.75 167 ARG A CA 1
ATOM 1242 C C . ARG A 1 167 ? -28.819 -0.614 7.946 1.00 41.75 167 ARG A C 1
ATOM 1244 O O . ARG A 1 167 ? -28.383 0.153 7.091 1.00 41.75 167 ARG A O 1
ATOM 1251 N N . LYS A 1 168 ? -28.541 -0.489 9.251 1.00 51.62 168 LYS A N 1
ATOM 1252 C CA . LYS A 1 168 ? -27.359 0.249 9.719 1.00 51.62 168 LYS A CA 1
ATOM 1253 C C . LYS A 1 168 ? -26.182 -0.365 8.963 1.00 51.62 168 LYS A C 1
ATOM 1255 O O . LYS A 1 168 ? -25.762 -1.467 9.287 1.00 51.62 168 LYS A O 1
ATOM 1260 N N . ARG A 1 169 ? -25.748 0.261 7.869 1.00 60.25 169 ARG A N 1
ATOM 1261 C CA . ARG A 1 169 ? -24.561 -0.189 7.149 1.00 60.25 169 ARG A CA 1
ATOM 1262 C C . ARG A 1 169 ? -23.425 -0.010 8.140 1.00 60.25 169 ARG A C 1
ATOM 1264 O O . ARG A 1 169 ? -23.231 1.107 8.613 1.00 60.25 169 ARG A O 1
ATOM 1271 N N . ASP A 1 170 ? -22.747 -1.096 8.492 1.00 73.69 170 ASP A N 1
ATOM 1272 C CA . ASP A 1 170 ? -21.612 -1.026 9.404 1.00 73.69 170 ASP A CA 1
ATOM 1273 C C . ASP A 1 170 ? -20.632 0.023 8.878 1.00 73.69 170 ASP A C 1
ATOM 1275 O O . ASP A 1 170 ? -20.148 -0.070 7.743 1.00 73.69 170 ASP A O 1
ATOM 1279 N N . LEU A 1 171 ? -20.409 1.062 9.682 1.00 86.44 171 LEU A N 1
ATOM 1280 C CA . LEU A 1 171 ? -19.447 2.107 9.376 1.00 86.44 171 LEU A CA 1
ATOM 1281 C C . LEU A 1 171 ? -18.062 1.495 9.538 1.00 86.44 171 LEU A C 1
ATOM 1283 O O . LEU A 1 171 ? -17.651 1.182 10.655 1.00 86.44 171 LEU A O 1
ATOM 1287 N N . LEU A 1 172 ? -17.363 1.302 8.423 1.00 90.12 172 LEU A N 1
ATOM 1288 C CA . LEU A 1 172 ? -16.029 0.707 8.411 1.00 90.12 172 LEU A CA 1
ATOM 1289 C C . LEU A 1 172 ? -15.021 1.763 7.998 1.00 90.12 172 LEU A C 1
ATOM 1291 O O . LEU A 1 172 ? -15.144 2.359 6.925 1.00 90.12 172 LEU A O 1
ATOM 1295 N N . VAL A 1 173 ? -14.029 1.976 8.855 1.00 91.19 173 VAL A N 1
ATOM 1296 C CA . VAL A 1 173 ? -12.917 2.891 8.604 1.00 91.19 173 VAL A CA 1
ATOM 1297 C C . VAL A 1 173 ? -11.891 2.177 7.733 1.00 91.19 173 VAL A C 1
ATOM 1299 O O . VAL A 1 173 ? -11.476 1.067 8.050 1.00 91.19 173 VAL A O 1
ATOM 1302 N N . GLN A 1 174 ? -11.471 2.802 6.637 1.00 92.12 174 GLN A N 1
ATOM 1303 C CA . GLN A 1 174 ? -10.438 2.258 5.761 1.00 92.12 174 GLN A CA 1
ATOM 1304 C C . GLN A 1 174 ? -9.172 1.917 6.557 1.00 92.12 174 GLN A C 1
ATOM 1306 O O . GLN A 1 174 ? -8.799 2.646 7.476 1.00 92.12 174 GLN A O 1
ATOM 1311 N N . MET A 1 175 ? -8.523 0.809 6.192 1.00 94.25 175 MET A N 1
ATOM 1312 C CA . MET A 1 175 ? -7.385 0.222 6.907 1.00 94.25 175 MET A CA 1
ATOM 1313 C C . MET A 1 175 ? -7.704 -0.299 8.317 1.00 94.25 175 MET A C 1
ATOM 1315 O O . MET A 1 175 ? -6.795 -0.810 8.962 1.00 94.25 175 MET A O 1
ATOM 1319 N N . SER A 1 176 ? -8.946 -0.246 8.813 1.00 96.06 176 SER A N 1
ATOM 1320 C CA . SER A 1 176 ? -9.303 -0.958 10.047 1.00 96.06 176 SER A CA 1
ATOM 1321 C C . SER A 1 176 ? -9.352 -2.468 9.828 1.00 96.06 176 SER A C 1
ATOM 1323 O O . SER A 1 176 ? -9.556 -2.941 8.709 1.00 96.06 176 SER A O 1
ATOM 1325 N N . SER A 1 177 ? -9.209 -3.236 10.901 1.00 95.06 177 SER A N 1
ATOM 1326 C CA . SER A 1 177 ? -9.231 -4.703 10.868 1.00 95.06 177 SER A CA 1
ATOM 1327 C C . SER A 1 177 ? -10.530 -5.243 10.259 1.00 95.06 177 SER A C 1
ATOM 1329 O O . SER A 1 177 ? -10.509 -6.168 9.450 1.00 95.06 177 SER A O 1
ATOM 1331 N N . GLU A 1 178 ? -11.665 -4.613 10.570 1.00 94.44 178 GLU A N 1
ATOM 1332 C CA . GLU A 1 178 ? -12.980 -4.970 10.030 1.00 94.44 178 GLU A CA 1
ATOM 1333 C C . GLU A 1 178 ? -13.094 -4.627 8.538 1.00 94.44 178 GLU A C 1
ATOM 1335 O O . GLU A 1 178 ? -13.653 -5.394 7.749 1.00 94.44 178 GLU A O 1
ATOM 1340 N N . TRP A 1 179 ? -12.537 -3.484 8.125 1.00 95.38 179 TRP A N 1
ATOM 1341 C CA . TRP A 1 179 ? -12.501 -3.099 6.718 1.00 95.38 179 TRP A CA 1
ATOM 1342 C C . TRP A 1 179 ? -11.588 -4.020 5.902 1.00 95.38 179 TRP A C 1
ATOM 1344 O O . TRP A 1 179 ? -11.974 -4.443 4.811 1.00 95.38 179 TRP A O 1
ATOM 1354 N N . ILE A 1 180 ? -10.416 -4.383 6.433 1.00 96.50 180 ILE A N 1
ATOM 1355 C CA . ILE A 1 180 ? -9.488 -5.325 5.794 1.00 96.50 180 ILE A CA 1
ATOM 1356 C C . ILE A 1 180 ? -10.160 -6.692 5.661 1.00 96.50 180 ILE A C 1
ATOM 1358 O O . ILE A 1 180 ? -10.222 -7.226 4.555 1.00 96.50 180 ILE A O 1
ATOM 1362 N N . ALA A 1 181 ? -10.761 -7.216 6.734 1.00 95.38 181 ALA A N 1
ATOM 1363 C CA . ALA A 1 181 ? -11.468 -8.497 6.713 1.00 95.38 181 ALA A CA 1
ATOM 1364 C C . ALA A 1 181 ? -12.575 -8.546 5.644 1.00 95.38 181 ALA A C 1
ATOM 1366 O O . ALA A 1 181 ? -12.760 -9.566 4.982 1.00 95.38 181 ALA A O 1
ATOM 1367 N N . LYS A 1 182 ? -13.281 -7.430 5.421 1.00 94.12 182 LYS A N 1
ATOM 1368 C CA . LYS A 1 182 ? -14.329 -7.329 4.395 1.00 94.12 182 LYS A CA 1
ATOM 1369 C C . LYS A 1 182 ? -13.792 -7.261 2.962 1.00 94.12 182 LYS A C 1
ATOM 1371 O O . LYS A 1 182 ? -14.504 -7.644 2.035 1.00 94.12 182 LYS A O 1
ATOM 1376 N N . ASN A 1 183 ? -12.578 -6.745 2.759 1.00 94.94 183 ASN A N 1
ATOM 1377 C CA . ASN A 1 183 ? -12.034 -6.471 1.424 1.00 94.94 183 ASN A CA 1
ATOM 1378 C C . ASN A 1 183 ? -10.919 -7.433 0.987 1.00 94.94 183 ASN A C 1
ATOM 1380 O O . ASN A 1 183 ? -10.640 -7.511 -0.208 1.00 94.94 183 ASN A O 1
ATOM 1384 N N . ILE A 1 184 ? -10.321 -8.203 1.901 1.00 96.50 184 ILE A N 1
ATOM 1385 C CA . ILE A 1 184 ? -9.157 -9.053 1.608 1.00 96.50 184 ILE A CA 1
ATOM 1386 C C . ILE A 1 184 ? -9.423 -10.111 0.530 1.00 96.50 184 ILE A C 1
ATOM 1388 O O . ILE A 1 184 ? -8.558 -10.368 -0.302 1.00 96.50 184 ILE A O 1
ATOM 1392 N N . SER A 1 185 ? -10.638 -10.662 0.474 1.00 94.88 185 SER A N 1
ATOM 1393 C CA . SER A 1 185 ? -11.023 -11.673 -0.522 1.00 94.88 185 SER A CA 1
ATOM 1394 C C . SER A 1 185 ? -11.065 -11.148 -1.958 1.00 94.88 185 SER A C 1
ATOM 1396 O O . SER A 1 185 ? -11.047 -11.942 -2.895 1.00 94.88 185 SER A O 1
ATOM 1398 N N . LYS A 1 186 ? -11.123 -9.823 -2.139 1.00 93.19 186 LYS A N 1
ATOM 1399 C CA . LYS A 1 186 ? -11.027 -9.173 -3.452 1.00 93.19 186 LYS A CA 1
ATOM 1400 C C . LYS A 1 186 ? -9.581 -8.917 -3.863 1.00 93.19 186 LYS A C 1
ATOM 1402 O O . LYS A 1 186 ? -9.308 -8.793 -5.049 1.00 93.19 186 LYS A O 1
ATOM 1407 N N . ALA A 1 187 ? -8.682 -8.796 -2.888 1.00 93.31 187 ALA A N 1
ATOM 1408 C CA . ALA A 1 187 ? -7.283 -8.471 -3.124 1.00 93.31 187 ALA A CA 1
ATOM 1409 C C . ALA A 1 187 ? -6.425 -9.722 -3.337 1.00 93.31 187 ALA A C 1
ATOM 1411 O O . ALA A 1 187 ? -5.468 -9.672 -4.100 1.00 93.31 187 ALA A O 1
ATOM 1412 N N . VAL A 1 188 ? -6.757 -10.836 -2.675 1.00 94.12 188 VAL A N 1
ATOM 1413 C CA . VAL A 1 188 ? -5.990 -12.085 -2.734 1.00 94.12 188 VAL A CA 1
ATOM 1414 C C . VAL A 1 188 ? -6.925 -13.279 -2.897 1.00 94.12 188 VAL A C 1
ATOM 1416 O O . VAL A 1 188 ? -7.954 -13.376 -2.228 1.00 94.12 188 VAL A O 1
ATOM 1419 N N . LEU A 1 189 ? -6.546 -14.213 -3.771 1.00 90.50 189 LEU A N 1
ATOM 1420 C CA . LEU A 1 189 ? -7.306 -15.431 -4.043 1.00 90.50 189 LEU A CA 1
ATOM 1421 C C . LEU A 1 189 ? -6.888 -16.577 -3.107 1.00 90.50 189 LEU A C 1
ATOM 1423 O O . LEU A 1 189 ? -5.713 -16.757 -2.792 1.00 90.50 189 LEU A O 1
ATOM 1427 N N . GLY A 1 190 ? -7.863 -17.395 -2.704 1.00 93.25 190 GLY A N 1
ATOM 1428 C CA . GLY A 1 190 ? -7.645 -18.616 -1.921 1.00 93.25 190 GLY A CA 1
ATOM 1429 C C . GLY A 1 190 ? -7.843 -18.440 -0.412 1.00 93.25 190 GLY A C 1
ATOM 1430 O O . GLY A 1 190 ? -7.180 -17.645 0.249 1.00 93.25 190 GLY A O 1
ATOM 1431 N N . ARG A 1 191 ? -8.737 -19.253 0.169 1.00 94.62 191 ARG A N 1
ATOM 1432 C CA . ARG A 1 191 ? -9.120 -19.165 1.594 1.00 94.62 191 ARG A CA 1
ATOM 1433 C C . ARG A 1 191 ? -7.947 -19.381 2.552 1.00 94.62 191 ARG A C 1
ATOM 1435 O O . ARG A 1 191 ? -7.854 -18.680 3.553 1.00 94.62 191 ARG A O 1
ATOM 1442 N N . SER A 1 192 ? -7.053 -20.320 2.234 1.00 95.69 192 SER A N 1
ATOM 1443 C CA . SER A 1 192 ? -5.862 -20.593 3.052 1.00 95.69 192 SER A CA 1
ATOM 1444 C C . SER A 1 192 ? -4.931 -19.382 3.107 1.00 95.69 192 SER A C 1
ATOM 1446 O O . SER A 1 192 ? -4.503 -18.981 4.187 1.00 95.69 192 SER A O 1
ATOM 1448 N N . LEU A 1 193 ? -4.672 -18.746 1.961 1.00 95.75 193 LEU A N 1
ATOM 1449 C CA . LEU A 1 193 ? -3.814 -17.567 1.904 1.00 95.75 193 LEU A CA 1
ATOM 1450 C C . LEU A 1 193 ? -4.458 -16.374 2.620 1.00 95.75 193 LEU A C 1
ATOM 1452 O O . LEU A 1 193 ? -3.786 -15.703 3.396 1.00 95.75 193 LEU A O 1
ATOM 1456 N N . ILE A 1 194 ? -5.767 -16.165 2.446 1.00 97.31 194 ILE A N 1
ATOM 1457 C CA . ILE A 1 194 ? -6.515 -15.139 3.186 1.00 97.31 194 ILE A CA 1
ATOM 1458 C C . ILE A 1 194 ? -6.377 -15.347 4.700 1.00 97.31 194 ILE A C 1
ATOM 1460 O O . ILE A 1 194 ? -6.052 -14.400 5.413 1.00 97.31 194 ILE A O 1
ATOM 1464 N N . ALA A 1 195 ? -6.572 -16.571 5.202 1.00 97.25 195 ALA A N 1
ATOM 1465 C CA . ALA A 1 195 ? -6.430 -16.866 6.628 1.00 97.25 195 ALA A CA 1
ATOM 1466 C C . ALA A 1 195 ? -5.009 -16.573 7.140 1.00 97.25 195 ALA A C 1
ATOM 1468 O O . ALA A 1 195 ? -4.840 -15.988 8.210 1.00 97.25 195 ALA A O 1
ATOM 1469 N N . GLN A 1 196 ? -3.986 -16.917 6.353 1.00 97.31 196 GLN A N 1
ATOM 1470 C CA . GLN A 1 196 ? -2.593 -16.625 6.689 1.00 97.31 196 GLN A CA 1
ATOM 1471 C C . GLN A 1 196 ? -2.312 -15.120 6.742 1.00 97.31 196 GLN A C 1
ATOM 1473 O O . GLN A 1 196 ? -1.723 -14.656 7.721 1.00 97.31 196 GLN A O 1
ATOM 1478 N N . VAL A 1 197 ? -2.778 -14.355 5.747 1.00 97.88 197 VAL A N 1
ATOM 1479 C CA . VAL A 1 197 ? -2.659 -12.889 5.743 1.00 97.88 197 VAL A CA 1
ATOM 1480 C C . VAL A 1 197 ? -3.320 -12.315 6.989 1.00 97.88 197 VAL A C 1
ATOM 1482 O O . VAL A 1 197 ? -2.657 -11.624 7.757 1.00 97.88 197 VAL A O 1
ATOM 1485 N N . MET A 1 198 ? -4.579 -12.679 7.251 1.00 97.81 198 MET A N 1
ATOM 1486 C CA . MET A 1 198 ? -5.343 -12.174 8.397 1.00 97.81 198 MET A CA 1
ATOM 1487 C C . MET A 1 198 ? -4.713 -12.529 9.750 1.00 97.81 198 MET A C 1
ATOM 1489 O O . MET A 1 198 ? -4.889 -11.787 10.711 1.00 97.81 198 MET A O 1
ATOM 1493 N N . SER A 1 199 ? -3.949 -13.621 9.836 1.00 97.12 199 SER A N 1
ATOM 1494 C CA . SER A 1 199 ? -3.249 -14.003 11.067 1.00 97.12 199 SER A CA 1
ATOM 1495 C C . SER A 1 199 ? -1.971 -13.197 11.345 1.00 97.12 199 SER A C 1
ATOM 1497 O O . SER A 1 199 ? -1.494 -13.171 12.480 1.00 97.12 199 SER A O 1
ATOM 1499 N N . SER A 1 200 ? -1.361 -12.572 10.328 1.00 97.62 200 SER A N 1
ATOM 1500 C CA . SER A 1 200 ? -0.031 -11.965 10.465 1.00 97.62 200 SER A CA 1
ATOM 1501 C C . SER A 1 200 ? 0.237 -10.874 9.427 1.00 97.62 200 SER A C 1
ATOM 1503 O O . SER A 1 200 ? 1.112 -11.026 8.572 1.00 97.62 200 SER A O 1
ATOM 1505 N N . TYR A 1 201 ? -0.475 -9.752 9.526 1.00 98.19 201 TYR A N 1
ATOM 1506 C CA . TYR A 1 201 ? -0.205 -8.575 8.703 1.00 98.19 201 TYR A CA 1
ATOM 1507 C C . TYR A 1 201 ? 0.193 -7.343 9.522 1.00 98.19 201 TYR A C 1
ATOM 1509 O O . TYR A 1 201 ? -0.162 -7.220 10.696 1.00 98.19 201 TYR A O 1
ATOM 1517 N N . SER A 1 202 ? 0.926 -6.445 8.871 1.00 98.19 202 SER A N 1
ATOM 1518 C CA . SER A 1 202 ? 1.106 -5.031 9.219 1.00 98.19 202 SER A CA 1
ATOM 1519 C C . SER A 1 202 ? 0.466 -4.170 8.127 1.00 98.19 202 SER A C 1
ATOM 1521 O O . SER A 1 202 ? 0.309 -4.597 6.978 1.00 98.19 202 SER A O 1
ATOM 1523 N N . ARG A 1 203 ? 0.066 -2.951 8.470 1.00 98.00 203 ARG A N 1
ATOM 1524 C CA . ARG A 1 203 ? -0.455 -1.961 7.531 1.00 98.00 203 ARG A CA 1
ATOM 1525 C C . ARG A 1 203 ? 0.634 -0.980 7.132 1.00 98.00 203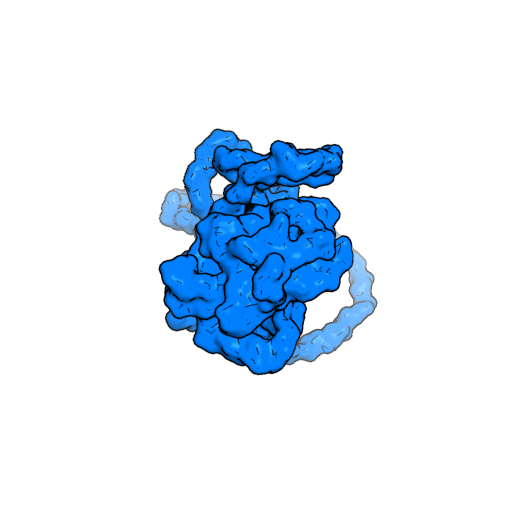 ARG A C 1
ATOM 1527 O O . ARG A 1 203 ? 1.414 -0.532 7.964 1.00 98.00 203 ARG A O 1
ATOM 1534 N N . HIS A 1 204 ? 0.632 -0.604 5.862 1.00 97.81 204 HIS A N 1
ATOM 1535 C CA . HIS A 1 204 ? 1.498 0.423 5.303 1.00 97.81 204 HIS A CA 1
ATOM 1536 C C . HIS A 1 204 ? 0.648 1.375 4.473 1.00 97.81 204 HIS A C 1
ATOM 1538 O O . HIS A 1 204 ? -0.187 0.945 3.680 1.00 97.81 204 HIS A O 1
ATOM 1544 N N . LEU A 1 205 ? 0.850 2.675 4.657 1.00 95.69 205 LEU A N 1
ATOM 1545 C CA . LEU A 1 205 ? 0.188 3.697 3.860 1.00 95.69 205 LEU A CA 1
ATOM 1546 C C . LEU A 1 205 ? 1.253 4.596 3.262 1.00 95.69 205 LEU A C 1
ATOM 1548 O O . LEU A 1 205 ? 2.073 5.156 3.989 1.00 95.69 205 LEU A O 1
ATOM 1552 N N . PHE A 1 206 ? 1.217 4.749 1.947 1.00 94.06 206 PHE A N 1
ATOM 1553 C CA . PHE A 1 206 ? 2.087 5.654 1.216 1.00 94.06 206 PHE A CA 1
ATOM 1554 C C . PHE A 1 206 ? 1.265 6.822 0.699 1.00 94.06 206 PHE A C 1
ATOM 1556 O O . PHE A 1 206 ? 0.306 6.641 -0.048 1.00 94.06 206 PHE A O 1
ATOM 1563 N N . TYR A 1 207 ? 1.622 8.034 1.115 1.00 90.88 207 TYR A N 1
ATOM 1564 C CA . TYR A 1 207 ? 0.999 9.256 0.631 1.00 90.88 207 TYR A CA 1
ATOM 1565 C C . TYR A 1 207 ? 1.970 10.030 -0.262 1.00 90.88 207 TYR A C 1
ATOM 1567 O O . TYR A 1 207 ? 2.968 10.574 0.213 1.00 90.88 207 TYR A O 1
ATOM 1575 N N . ALA A 1 208 ? 1.643 10.097 -1.549 1.00 89.38 208 ALA A N 1
ATOM 1576 C CA . ALA A 1 208 ? 2.409 10.734 -2.613 1.00 89.38 208 ALA A CA 1
ATOM 1577 C C . ALA A 1 208 ? 1.686 12.004 -3.122 1.00 89.38 208 ALA A C 1
ATOM 1579 O O . ALA A 1 208 ? 1.027 11.976 -4.166 1.00 89.38 208 ALA A O 1
ATOM 1580 N N . PRO A 1 209 ? 1.723 13.127 -2.377 1.00 83.88 209 PRO A N 1
ATOM 1581 C CA . PRO A 1 209 ? 1.225 14.403 -2.881 1.00 83.88 209 PRO A CA 1
ATOM 1582 C C . PRO A 1 209 ? 2.143 14.962 -3.970 1.00 83.88 209 PRO A C 1
ATOM 1584 O O . PRO A 1 209 ? 3.357 14.820 -3.869 1.00 83.88 209 PRO A O 1
ATOM 1587 N N . LEU A 1 210 ? 1.588 15.698 -4.938 1.00 82.62 210 LEU A N 1
ATOM 1588 C CA . LEU A 1 210 ? 2.368 16.349 -6.003 1.00 82.62 210 LEU A CA 1
ATOM 1589 C C . LEU A 1 210 ? 3.519 17.200 -5.444 1.00 82.62 210 LEU A C 1
ATOM 1591 O O . LEU A 1 210 ? 4.649 17.109 -5.901 1.00 82.62 210 LEU A O 1
ATOM 1595 N N . PHE A 1 211 ? 3.261 17.976 -4.393 1.00 78.94 211 PHE A N 1
ATOM 1596 C CA . PHE A 1 211 ? 4.260 18.843 -3.760 1.00 78.94 211 PHE A CA 1
ATOM 1597 C C . PHE A 1 211 ? 5.051 18.150 -2.638 1.00 78.94 211 PHE A C 1
ATOM 1599 O O . PHE A 1 211 ? 5.430 18.787 -1.655 1.00 78.94 211 PHE A O 1
ATOM 1606 N N . HIS A 1 212 ? 5.278 16.838 -2.742 1.00 83.81 212 HIS A N 1
ATOM 1607 C CA . HIS A 1 212 ? 6.206 16.142 -1.852 1.00 83.81 212 HIS A CA 1
ATOM 1608 C C . HIS A 1 212 ? 7.611 16.763 -1.950 1.00 83.81 212 HIS A C 1
ATOM 1610 O O . HIS A 1 212 ? 8.020 17.224 -3.016 1.00 83.81 212 HIS A O 1
ATOM 1616 N N . THR A 1 213 ? 8.370 16.763 -0.851 1.00 81.19 213 THR A N 1
ATOM 1617 C CA . THR A 1 213 ? 9.684 17.433 -0.761 1.00 81.19 213 THR A CA 1
ATOM 1618 C C . THR A 1 213 ? 10.704 16.930 -1.778 1.00 81.19 213 THR A C 1
ATOM 1620 O O . THR A 1 213 ? 11.565 17.688 -2.203 1.00 81.19 213 THR A O 1
ATOM 1623 N N . SER A 1 214 ? 10.598 15.666 -2.181 1.00 86.00 214 SER A N 1
ATOM 1624 C CA . SER A 1 214 ? 11.467 15.055 -3.190 1.00 86.00 214 SER A CA 1
ATOM 1625 C C . SER A 1 214 ? 11.069 15.353 -4.636 1.00 86.00 214 SER A C 1
ATOM 1627 O O . SER A 1 214 ? 11.772 14.902 -5.529 1.00 86.00 214 SER A O 1
ATOM 1629 N N . LEU A 1 215 ? 9.915 15.989 -4.877 1.00 87.38 215 LEU A N 1
ATOM 1630 C CA . LEU A 1 215 ? 9.283 16.175 -6.194 1.00 87.38 215 LEU A CA 1
ATOM 1631 C C . LEU A 1 215 ? 8.958 14.892 -6.983 1.00 87.38 215 LEU A C 1
ATOM 1633 O O . LEU A 1 215 ? 8.246 14.980 -7.977 1.00 87.38 215 LEU A O 1
ATOM 1637 N N . SER A 1 216 ? 9.351 13.715 -6.493 1.00 90.19 216 SER A N 1
ATOM 1638 C CA . SER A 1 216 ? 9.074 12.403 -7.095 1.00 90.19 216 SER A CA 1
ATOM 1639 C C . SER A 1 216 ? 7.628 12.241 -7.596 1.00 90.19 216 SER A C 1
ATOM 1641 O O . SER A 1 216 ? 7.448 11.969 -8.783 1.00 90.19 216 SER A O 1
ATOM 1643 N N . PRO A 1 217 ? 6.567 12.490 -6.799 1.00 89.69 217 PRO A N 1
ATOM 1644 C CA . PRO A 1 217 ? 5.196 12.355 -7.298 1.00 89.69 217 PRO A CA 1
ATOM 1645 C C . PRO A 1 217 ? 4.836 13.343 -8.418 1.00 89.69 217 PRO A C 1
ATOM 1647 O O . PRO A 1 217 ? 3.995 13.030 -9.258 1.00 89.69 217 PRO A O 1
ATOM 1650 N N . LYS A 1 218 ? 5.456 14.531 -8.450 1.00 88.12 218 LYS A N 1
ATOM 1651 C CA . LYS A 1 218 ? 5.279 15.509 -9.534 1.00 88.12 218 LYS A CA 1
ATOM 1652 C C . LYS A 1 218 ? 5.981 15.055 -10.810 1.00 88.12 218 LYS A C 1
ATOM 1654 O O . LYS A 1 218 ? 5.412 15.214 -11.887 1.00 88.12 218 LYS A O 1
ATOM 1659 N N . GLU A 1 219 ? 7.183 14.499 -10.694 1.00 91.50 219 GLU A N 1
ATOM 1660 C CA . GLU A 1 219 ? 7.919 13.902 -11.816 1.00 91.50 219 GLU A CA 1
ATOM 1661 C C . GLU A 1 219 ? 7.104 12.762 -12.431 1.00 91.50 219 GLU A C 1
ATOM 1663 O O . GLU A 1 219 ? 6.843 12.781 -13.627 1.00 91.50 219 GLU A O 1
ATOM 1668 N N . HIS A 1 220 ? 6.560 11.870 -11.600 1.00 92.62 220 HIS A N 1
ATOM 1669 C CA . HIS A 1 220 ? 5.669 10.791 -12.033 1.00 92.62 220 HIS A CA 1
ATOM 1670 C C . HIS A 1 220 ? 4.400 11.300 -12.720 1.00 92.62 220 HIS A C 1
ATOM 1672 O O . HIS A 1 220 ? 4.004 10.785 -13.761 1.00 92.62 220 HIS A O 1
ATOM 1678 N N . ALA A 1 221 ? 3.747 12.321 -12.160 1.00 88.62 221 ALA A N 1
ATOM 1679 C CA . ALA A 1 221 ? 2.567 12.912 -12.787 1.00 88.62 221 ALA A CA 1
ATOM 1680 C C . ALA A 1 221 ? 2.904 13.547 -14.147 1.00 88.62 221 ALA A C 1
ATOM 1682 O O . ALA A 1 221 ? 2.144 13.404 -15.102 1.00 88.62 221 ALA A O 1
ATOM 1683 N N . SER A 1 222 ? 4.058 14.211 -14.249 1.00 89.44 222 SER A N 1
ATOM 1684 C CA . SER A 1 222 ? 4.524 14.840 -15.489 1.00 89.44 222 SER A CA 1
ATOM 1685 C C . SER A 1 222 ? 4.910 13.796 -16.539 1.00 89.44 222 SER A C 1
ATOM 1687 O O . SER A 1 222 ? 4.529 13.936 -17.698 1.00 89.44 222 SER A O 1
ATOM 1689 N N . ALA A 1 223 ? 5.601 12.728 -16.132 1.00 91.50 223 ALA A N 1
ATOM 1690 C CA . ALA A 1 223 ? 5.959 11.605 -16.990 1.00 91.50 223 ALA A CA 1
ATOM 1691 C C . ALA A 1 223 ? 4.715 10.883 -17.515 1.00 91.50 223 ALA A C 1
ATOM 1693 O O . ALA A 1 223 ? 4.612 10.632 -18.712 1.00 91.50 223 ALA A O 1
ATOM 1694 N N . GLN A 1 224 ? 3.718 10.654 -16.657 1.00 89.44 224 GLN A N 1
ATOM 1695 C CA . GLN A 1 224 ? 2.453 10.057 -17.072 1.00 89.44 224 GLN A CA 1
ATOM 1696 C C . GLN A 1 224 ? 1.703 10.932 -18.089 1.00 89.44 224 GLN A C 1
ATOM 1698 O O . GLN A 1 224 ? 1.228 10.423 -19.101 1.00 89.44 224 GLN A O 1
ATOM 1703 N N . LEU A 1 225 ? 1.600 12.244 -17.843 1.00 87.69 225 LEU A N 1
ATOM 1704 C CA . LEU A 1 225 ? 0.928 13.178 -18.757 1.00 87.69 225 LEU A CA 1
ATOM 1705 C C . LEU A 1 225 ? 1.667 13.319 -20.093 1.00 87.69 225 LEU A C 1
ATOM 1707 O O . LEU A 1 225 ? 1.031 13.425 -21.138 1.00 87.69 225 LEU A O 1
ATOM 1711 N N . GLY A 1 226 ? 2.999 13.322 -20.054 1.00 87.38 226 GLY A N 1
ATOM 1712 C CA . GLY A 1 226 ? 3.852 13.428 -21.233 1.00 87.38 226 GLY A CA 1
ATOM 1713 C C . GLY A 1 226 ? 4.083 12.109 -21.969 1.00 87.38 226 GLY A C 1
ATOM 1714 O O . GLY A 1 226 ? 4.742 12.131 -23.001 1.00 87.38 226 GLY A O 1
ATOM 1715 N N . SER A 1 227 ? 3.568 10.982 -21.457 1.00 86.94 227 SER A N 1
ATOM 1716 C CA . SER A 1 227 ? 3.903 9.629 -21.939 1.00 86.94 227 SER A CA 1
ATOM 1717 C C . SER A 1 227 ? 5.418 9.416 -22.050 1.00 86.94 227 SER A C 1
ATOM 1719 O O . SER A 1 227 ? 5.919 8.935 -23.062 1.00 86.94 227 SER A O 1
ATOM 1721 N N . LEU A 1 228 ? 6.151 9.858 -21.025 1.00 89.06 228 LEU A N 1
ATOM 1722 C CA . LEU A 1 228 ? 7.606 9.780 -20.987 1.00 89.06 228 LEU A CA 1
ATOM 1723 C C . LEU A 1 228 ? 8.071 8.395 -20.530 1.00 89.06 228 LEU A C 1
ATOM 1725 O O . LEU A 1 228 ? 7.390 7.710 -19.768 1.00 89.06 228 LEU A O 1
ATOM 1729 N N . GLU A 1 229 ? 9.262 8.024 -20.987 1.00 88.44 229 GLU A N 1
ATOM 1730 C CA . GLU A 1 229 ? 9.925 6.769 -20.637 1.00 88.44 229 GLU A CA 1
ATOM 1731 C C . GLU A 1 229 ? 10.356 6.718 -19.166 1.00 88.44 229 GLU A C 1
ATOM 1733 O O . GLU A 1 229 ? 10.515 7.748 -18.509 1.00 88.44 229 GLU A O 1
ATOM 1738 N N . GLU A 1 230 ? 10.656 5.507 -18.689 1.00 87.81 230 GLU A N 1
ATOM 1739 C CA . GLU A 1 230 ? 11.075 5.193 -17.316 1.00 87.81 230 GLU A CA 1
ATOM 1740 C C . GLU A 1 230 ? 12.138 6.146 -16.742 1.00 87.81 230 GLU A C 1
ATOM 1742 O O . GLU A 1 230 ? 12.119 6.503 -15.562 1.00 87.81 230 GLU A O 1
ATOM 1747 N N . SER A 1 231 ? 13.081 6.598 -17.573 1.00 90.31 231 SER A N 1
ATOM 1748 C CA . SER A 1 231 ? 14.145 7.525 -17.169 1.00 90.31 231 SER A CA 1
ATOM 1749 C C . SER A 1 231 ? 13.628 8.864 -16.626 1.00 90.31 231 SER A C 1
ATOM 1751 O O . SER A 1 231 ? 14.359 9.556 -15.921 1.00 90.31 231 SER A O 1
ATOM 1753 N N . ALA A 1 232 ? 12.385 9.241 -16.940 1.00 90.19 232 ALA A N 1
ATOM 1754 C CA . ALA A 1 232 ? 11.763 10.485 -16.497 1.00 90.19 232 ALA A CA 1
ATOM 1755 C C . ALA A 1 232 ? 11.181 10.418 -15.070 1.00 90.19 232 ALA A C 1
ATOM 1757 O O . ALA A 1 232 ? 10.829 11.462 -14.518 1.00 90.19 232 ALA A O 1
ATOM 1758 N N . HIS A 1 233 ? 11.089 9.230 -14.456 1.00 90.94 233 HIS A N 1
ATOM 1759 C CA . HIS A 1 233 ? 10.464 9.032 -13.139 1.00 90.94 233 HIS A CA 1
ATOM 1760 C C . HIS A 1 233 ? 11.217 8.035 -12.245 1.00 90.94 233 HIS A C 1
ATOM 1762 O O . HIS A 1 233 ? 10.630 7.213 -11.557 1.00 90.94 233 HIS A O 1
ATOM 1768 N N . GLN A 1 234 ? 12.544 8.133 -12.200 1.00 90.88 234 GLN A N 1
ATOM 1769 C CA . GLN A 1 234 ? 13.398 7.199 -11.445 1.00 90.88 234 GLN A CA 1
ATOM 1770 C C . GLN A 1 234 ? 13.336 7.366 -9.914 1.00 90.88 234 GLN A C 1
ATOM 1772 O O . GLN A 1 234 ? 13.646 6.444 -9.155 1.00 90.88 234 GLN A O 1
ATOM 1777 N N . ASN A 1 235 ? 12.952 8.544 -9.425 1.00 91.88 235 ASN A N 1
ATOM 1778 C CA . ASN A 1 235 ? 12.902 8.820 -7.994 1.00 91.88 235 ASN A CA 1
ATOM 1779 C C . ASN A 1 235 ? 11.542 8.421 -7.419 1.00 91.88 235 ASN A C 1
ATOM 1781 O O . ASN A 1 235 ? 10.543 9.035 -7.773 1.00 91.88 235 ASN A O 1
ATOM 1785 N N . HIS A 1 236 ? 11.495 7.477 -6.481 1.00 93.75 236 HIS A N 1
ATOM 1786 C CA . HIS A 1 236 ? 10.253 6.959 -5.897 1.00 93.75 236 HIS A CA 1
ATOM 1787 C C . HIS A 1 236 ? 10.186 7.282 -4.411 1.00 93.75 236 HIS A C 1
ATOM 1789 O O . HIS A 1 236 ? 10.760 6.588 -3.575 1.00 93.75 236 HIS A O 1
ATOM 1795 N N . LYS A 1 237 ? 9.507 8.372 -4.059 1.00 93.06 237 LYS A N 1
ATOM 1796 C CA . LYS A 1 237 ? 9.402 8.825 -2.672 1.00 93.06 237 LYS A CA 1
ATOM 1797 C C . LYS A 1 237 ? 7.981 9.247 -2.350 1.00 93.06 237 LYS A C 1
ATOM 1799 O O . LYS A 1 237 ? 7.349 10.008 -3.079 1.00 93.06 237 LYS A O 1
ATOM 1804 N N . ALA A 1 238 ? 7.523 8.787 -1.197 1.00 90.56 238 ALA A N 1
ATOM 1805 C CA . ALA A 1 238 ? 6.242 9.130 -0.611 1.00 90.56 238 ALA A CA 1
ATOM 1806 C C . ALA A 1 238 ? 6.387 9.223 0.910 1.00 90.56 238 ALA A C 1
ATOM 1808 O O . ALA A 1 238 ? 7.312 8.659 1.500 1.00 90.56 238 ALA A O 1
ATOM 1809 N N . PHE A 1 239 ? 5.434 9.877 1.570 1.00 90.31 239 PHE A N 1
ATOM 1810 C CA . PHE A 1 239 ? 5.320 9.771 3.018 1.00 90.31 239 PHE A CA 1
ATOM 1811 C C . PHE A 1 239 ? 4.831 8.367 3.377 1.00 90.31 239 PHE A C 1
ATOM 1813 O O . PHE A 1 239 ? 3.696 8.012 3.062 1.00 90.31 239 PHE A O 1
ATOM 1820 N N . HIS A 1 240 ? 5.669 7.581 4.049 1.00 94.38 240 HIS A N 1
ATOM 1821 C CA . HIS A 1 240 ? 5.318 6.249 4.547 1.00 94.38 240 HIS A CA 1
ATOM 1822 C C . HIS A 1 240 ? 4.804 6.324 5.981 1.00 94.38 240 HIS A C 1
ATOM 1824 O O . HIS A 1 240 ? 5.499 6.868 6.831 1.00 94.38 240 HIS A O 1
ATOM 1830 N N . TYR A 1 241 ? 3.628 5.769 6.268 1.00 94.50 241 TYR A N 1
ATOM 1831 C CA . TYR A 1 241 ? 3.101 5.582 7.622 1.00 94.50 241 TYR A CA 1
ATOM 1832 C C . TYR A 1 241 ? 3.147 4.103 8.009 1.00 94.50 241 TYR A C 1
ATOM 1834 O O . TYR A 1 241 ? 2.697 3.253 7.234 1.00 94.50 241 TYR A O 1
ATOM 1842 N N . SER A 1 242 ? 3.692 3.812 9.191 1.00 94.81 242 SER A N 1
ATOM 1843 C CA . SER A 1 242 ? 3.812 2.450 9.726 1.00 94.81 242 SER A CA 1
ATOM 1844 C C . SER A 1 242 ? 2.500 1.931 10.325 1.00 94.81 242 SER A C 1
ATOM 1846 O O . SER A 1 242 ? 1.536 2.685 10.489 1.00 94.81 242 SER A O 1
ATOM 1848 N N . GLU A 1 243 ? 2.464 0.651 10.700 1.00 95.31 243 GLU A N 1
ATOM 1849 C CA . GLU A 1 243 ? 1.288 0.011 11.304 1.00 95.31 243 GLU A CA 1
ATOM 1850 C C . GLU A 1 243 ? 0.861 0.738 12.584 1.00 95.31 243 GLU A C 1
ATOM 1852 O O . GLU A 1 243 ? -0.323 1.035 12.762 1.00 95.31 243 GLU A O 1
ATOM 1857 N N . HIS A 1 244 ? 1.819 1.120 13.434 1.00 94.56 244 HIS A N 1
ATOM 1858 C CA . HIS A 1 244 ? 1.534 1.885 14.649 1.00 94.56 244 HIS A CA 1
ATOM 1859 C C . HIS A 1 244 ? 0.888 3.253 14.351 1.00 94.56 244 HIS A C 1
ATOM 1861 O O . HIS A 1 244 ? -0.094 3.638 14.994 1.00 94.56 244 HIS A O 1
ATOM 1867 N N . GLU A 1 245 ? 1.400 3.994 13.362 1.00 93.12 245 GLU A N 1
ATOM 1868 C CA . GLU A 1 245 ? 0.830 5.291 12.973 1.00 93.12 245 GLU A CA 1
ATOM 1869 C C . GLU A 1 245 ? -0.578 5.134 12.382 1.00 93.12 245 GLU A C 1
ATOM 1871 O O . GLU A 1 245 ? -1.497 5.873 12.747 1.00 93.12 245 GLU A O 1
ATOM 1876 N N . ILE A 1 246 ? -0.770 4.137 11.512 1.00 94.25 246 ILE A N 1
ATOM 1877 C CA . ILE A 1 246 ? -2.059 3.845 10.876 1.00 94.25 246 ILE A CA 1
ATOM 1878 C C . ILE A 1 246 ? -3.096 3.444 11.915 1.00 94.25 246 ILE A C 1
ATOM 1880 O O . ILE A 1 246 ? -4.202 3.985 11.897 1.00 94.25 246 ILE A O 1
ATOM 1884 N N . LYS A 1 247 ? -2.739 2.574 12.862 1.00 94.81 247 LYS A N 1
ATOM 1885 C CA . LYS A 1 247 ? -3.592 2.231 14.003 1.00 94.81 247 LYS A CA 1
ATOM 1886 C C . LYS A 1 247 ? -4.028 3.478 14.769 1.00 94.81 247 LYS A C 1
ATOM 1888 O O . LYS A 1 247 ? -5.208 3.633 15.085 1.00 94.81 247 LYS A O 1
ATOM 1893 N N . GLY A 1 248 ? -3.101 4.405 15.016 1.00 91.75 248 GLY A N 1
ATOM 1894 C CA . GLY A 1 248 ? -3.395 5.703 15.624 1.00 91.75 248 GLY A CA 1
ATOM 1895 C C . GLY A 1 248 ? -4.435 6.507 14.834 1.00 91.75 248 GLY A C 1
ATOM 1896 O O . GLY A 1 248 ? -5.407 7.003 15.412 1.00 91.75 248 GLY A O 1
ATOM 1897 N N . PHE A 1 249 ? -4.289 6.590 13.509 1.00 91.19 249 PHE A N 1
ATOM 1898 C CA . PHE A 1 249 ? -5.240 7.293 12.640 1.00 91.19 249 PHE A CA 1
ATOM 1899 C C . PHE A 1 249 ? -6.606 6.612 12.560 1.00 91.19 249 PHE A C 1
ATOM 1901 O O . PHE A 1 249 ? -7.624 7.300 12.656 1.00 91.19 249 PHE A O 1
ATOM 1908 N N . VAL A 1 250 ? -6.641 5.283 12.439 1.00 93.12 250 VAL A N 1
ATOM 1909 C CA . VAL A 1 250 ? -7.874 4.484 12.455 1.00 93.12 250 VAL A CA 1
ATOM 1910 C C . VAL A 1 250 ? -8.612 4.709 13.768 1.00 93.12 250 VAL A C 1
ATOM 1912 O O . VAL A 1 250 ? -9.795 5.040 13.758 1.00 93.12 250 VAL A O 1
ATOM 1915 N N . ASN A 1 251 ? -7.914 4.628 14.901 1.00 94.06 251 ASN A N 1
ATOM 1916 C CA . ASN A 1 251 ? -8.505 4.842 16.217 1.00 94.06 251 ASN A CA 1
ATOM 1917 C C . ASN A 1 251 ? -8.998 6.282 16.404 1.00 94.06 251 ASN A C 1
ATOM 1919 O O . ASN A 1 251 ? -10.091 6.485 16.935 1.00 94.06 251 ASN A O 1
ATOM 1923 N N . LYS A 1 252 ? -8.258 7.291 15.924 1.00 90.00 252 LYS A N 1
ATOM 1924 C CA . LYS A 1 252 ? -8.729 8.687 15.916 1.00 90.00 252 LYS A CA 1
ATOM 1925 C C . LYS A 1 252 ? -10.019 8.825 15.099 1.00 90.00 252 LYS A C 1
ATOM 1927 O O . LYS A 1 252 ? -10.988 9.424 15.571 1.00 90.00 252 LYS A O 1
ATOM 1932 N N . ARG A 1 253 ? -10.061 8.223 13.907 1.00 88.06 253 ARG A N 1
ATOM 1933 C CA . ARG A 1 253 ? -11.225 8.266 13.016 1.00 88.06 253 ARG A CA 1
ATOM 1934 C C . ARG A 1 253 ? -12.430 7.535 13.611 1.00 88.06 253 ARG A C 1
ATOM 1936 O O . ARG A 1 253 ? -13.523 8.096 13.622 1.00 88.06 253 ARG A O 1
ATOM 1943 N N . LYS A 1 254 ? -12.229 6.343 14.182 1.00 91.62 254 LYS A N 1
ATOM 1944 C CA . LYS A 1 254 ? -13.258 5.580 14.905 1.00 91.62 254 LYS A CA 1
ATOM 1945 C C . LYS A 1 254 ? -13.837 6.390 16.070 1.00 91.62 254 LYS A C 1
ATOM 1947 O O . LYS A 1 254 ? -15.051 6.521 16.148 1.00 91.62 254 LYS A O 1
ATOM 1952 N N . LYS A 1 255 ? -13.006 7.038 16.903 1.00 91.62 255 LYS A N 1
ATOM 1953 C CA . LYS A 1 255 ? -13.480 7.931 17.987 1.00 91.62 255 LYS A CA 1
ATOM 1954 C C . LYS A 1 255 ? -14.369 9.062 17.465 1.00 91.62 255 LYS A C 1
ATOM 1956 O O . LYS A 1 255 ? -15.416 9.325 18.052 1.00 91.62 255 LYS A O 1
ATOM 1961 N N . SER A 1 256 ? -13.958 9.719 16.379 1.00 88.19 256 SER A N 1
ATOM 1962 C CA . SER A 1 256 ? -14.738 10.798 15.758 1.00 88.19 256 SER A CA 1
ATOM 1963 C C . SER A 1 256 ? -16.109 10.303 15.283 1.00 88.19 256 SER A C 1
ATOM 1965 O O . SER A 1 256 ? -17.138 10.884 15.627 1.00 88.19 256 SER A O 1
ATOM 1967 N N . LEU A 1 257 ? -16.147 9.162 14.588 1.00 87.38 257 LEU A N 1
ATOM 1968 C CA . LEU A 1 257 ? -17.398 8.556 14.126 1.00 87.38 257 LEU A CA 1
ATOM 1969 C C . LEU A 1 257 ? -18.280 8.074 15.282 1.00 87.38 257 LEU A C 1
ATOM 1971 O O . LEU A 1 257 ? -19.491 8.255 15.221 1.00 87.38 257 LEU A O 1
ATOM 1975 N N . THR A 1 258 ? -17.701 7.530 16.353 1.00 90.06 258 THR A N 1
ATOM 1976 C CA . THR A 1 258 ? -18.450 7.102 17.543 1.00 90.06 258 THR A CA 1
ATOM 1977 C C . THR A 1 258 ? -19.154 8.276 18.219 1.00 90.06 258 THR A C 1
ATOM 1979 O O . THR A 1 258 ? -20.305 8.136 18.627 1.00 90.06 258 THR A O 1
ATOM 1982 N N . LYS A 1 259 ? -18.515 9.456 18.287 1.00 88.50 259 LYS A N 1
ATOM 1983 C CA . LYS A 1 259 ? -19.163 10.678 18.804 1.00 88.50 259 LYS A CA 1
ATOM 1984 C C . LYS A 1 259 ? -20.409 11.055 17.992 1.00 88.50 259 LYS A C 1
ATOM 1986 O O . LYS A 1 259 ? -21.363 11.569 18.563 1.00 88.50 259 LYS A O 1
ATOM 1991 N N . LYS A 1 260 ? -20.401 10.802 16.679 1.00 85.25 260 LYS A N 1
ATOM 1992 C CA . LYS A 1 260 ? -21.476 11.201 15.759 1.00 85.25 260 LYS A CA 1
ATOM 1993 C C . LYS A 1 260 ? -22.572 10.143 15.580 1.00 85.25 260 LYS A C 1
ATOM 1995 O O . LYS A 1 260 ? -23.744 10.489 15.497 1.00 85.25 260 LYS A O 1
ATOM 2000 N N . HIS A 1 261 ? -22.204 8.866 15.514 1.00 84.62 261 HIS A N 1
ATOM 2001 C CA . HIS A 1 261 ? -23.103 7.762 15.145 1.00 84.62 261 HIS A CA 1
ATOM 2002 C C . HIS A 1 261 ? -23.373 6.777 16.297 1.00 84.62 261 HIS A C 1
ATOM 2004 O O . HIS A 1 261 ? -24.124 5.813 16.125 1.00 84.62 261 HIS A O 1
ATOM 2010 N N . GLY A 1 262 ? -22.791 7.026 17.473 1.00 86.31 262 GLY A N 1
ATOM 2011 C CA . GLY A 1 262 ? -22.888 6.164 18.646 1.00 86.31 262 GLY A CA 1
ATOM 2012 C C . GLY A 1 262 ? -21.894 5.000 18.629 1.00 86.31 262 GLY A C 1
ATOM 2013 O O . GLY A 1 262 ? -21.120 4.810 17.691 1.00 86.31 262 GLY A O 1
ATOM 2014 N N . ALA A 1 263 ? -21.909 4.211 19.704 1.00 87.81 263 ALA A N 1
ATOM 2015 C CA . ALA A 1 263 ? -21.015 3.072 19.893 1.00 87.81 263 ALA A CA 1
ATOM 2016 C C . ALA A 1 263 ? -21.453 1.864 19.046 1.00 87.81 263 ALA A C 1
ATOM 2018 O O . ALA A 1 263 ? -22.209 1.009 19.500 1.00 87.81 263 ALA A O 1
ATOM 2019 N N . LEU A 1 264 ? -20.991 1.813 17.796 1.00 88.81 264 LEU A N 1
ATOM 2020 C CA . LEU A 1 264 ? -21.135 0.647 16.922 1.00 88.81 264 LEU A CA 1
ATOM 2021 C C . LEU A 1 264 ? -19.981 -0.336 17.148 1.00 88.81 264 LEU A C 1
ATOM 2023 O O . LEU A 1 264 ? -18.849 0.084 17.395 1.00 88.81 264 LEU A O 1
ATOM 2027 N N . ASP A 1 265 ? -20.239 -1.635 16.978 1.00 88.94 265 ASP A N 1
ATOM 2028 C CA . ASP A 1 265 ? -19.196 -2.665 17.080 1.00 88.94 265 ASP A CA 1
ATOM 2029 C C . ASP A 1 265 ? -18.055 -2.437 16.080 1.00 88.94 265 ASP A C 1
ATOM 2031 O O . ASP A 1 265 ? -16.888 -2.566 16.440 1.00 88.94 265 ASP A O 1
ATOM 2035 N N . SER A 1 266 ? -18.377 -1.991 14.862 1.00 87.94 266 SER A N 1
ATOM 2036 C CA . SER A 1 266 ? -17.402 -1.665 13.813 1.00 87.94 266 SER A CA 1
ATOM 2037 C C . SER A 1 266 ? -16.521 -0.442 14.118 1.00 87.94 266 SER A C 1
ATOM 2039 O O . SER A 1 266 ? -15.538 -0.190 13.420 1.00 87.94 266 SER A O 1
ATOM 2041 N N . LEU A 1 267 ? -16.864 0.333 15.154 1.00 90.38 267 LEU A N 1
ATOM 2042 C CA . LEU A 1 267 ? -16.135 1.525 15.595 1.00 90.38 267 LEU A CA 1
ATOM 2043 C C . LEU A 1 267 ? -15.380 1.302 16.916 1.00 90.38 267 LEU A C 1
ATOM 2045 O O . LEU A 1 267 ? -14.822 2.251 17.475 1.00 90.38 267 LEU A O 1
ATOM 2049 N N . LYS A 1 268 ? -15.313 0.058 17.409 1.00 93.50 268 LYS A N 1
ATOM 2050 C CA . LYS A 1 268 ? -14.462 -0.307 18.547 1.00 93.50 268 LYS A CA 1
ATOM 2051 C C . LYS A 1 268 ? -12.989 -0.049 18.221 1.00 93.50 268 LYS A C 1
ATOM 2053 O O . LYS A 1 268 ? -12.510 -0.347 17.127 1.00 93.50 268 LYS A O 1
ATOM 2058 N N . ILE A 1 269 ? -12.288 0.543 19.183 1.00 93.94 269 ILE A N 1
ATOM 2059 C CA . ILE A 1 269 ? -10.871 0.905 19.079 1.00 93.94 269 ILE A CA 1
ATOM 2060 C C . ILE A 1 269 ? -10.025 -0.362 18.975 1.00 93.94 269 ILE A C 1
ATOM 2062 O O . ILE A 1 269 ? -10.270 -1.337 19.679 1.00 93.94 269 ILE A O 1
ATOM 2066 N N . GLU A 1 270 ? -9.032 -0.334 18.094 1.00 91.88 270 GLU A N 1
ATOM 2067 C CA . GLU A 1 270 ? -8.092 -1.435 17.917 1.00 91.88 270 GLU A CA 1
ATOM 2068 C C . GLU A 1 270 ? -7.070 -1.449 19.055 1.00 91.88 270 GLU A C 1
ATOM 2070 O O . GLU A 1 270 ? -6.470 -0.407 19.356 1.00 91.88 270 GLU A O 1
ATOM 2075 N N . ALA A 1 271 ? -6.901 -2.631 19.656 1.00 82.62 271 ALA A N 1
ATOM 2076 C CA . ALA A 1 271 ? -5.978 -2.908 20.756 1.00 82.62 271 ALA A CA 1
ATOM 2077 C C . ALA A 1 271 ? -4.525 -2.894 20.309 1.00 82.62 271 ALA A C 1
ATOM 2079 O O . ALA A 1 271 ? -4.221 -3.308 19.165 1.00 82.62 271 ALA A O 1
#

Foldseek 3Di:
DQLQQLLQLCCQCPVQVLVVQWDDRLCFPNIDRNVDAADLVHWAWQFWEHVVTDGRTGYHLQGDQPPDFQSTKIQGDCVSFVNFRIEGEATAEDDPPPDDPVLVDQPPPDDDQCLLVWDKPQDPDPVLSDQPPPPPDDDDDDDDDDDDDDDDDDDDDDDDPPPPPDPSPQTATHPDLVRCLVRVCVGHPDPVRSVSCSVGYWYKYWYHYCSDNVNLSVQSVVCNVVVHDPVSRVDRDTDMDTRVSVLVSLLVNLVSVCVVPNDDPNSDRDD

Sequence (271 aa):
GVSGEHIADYICAVEFGWGKDWDGHDKGADGKWLEGVPSASKTGKLSAGGSPKASHVLYKLTDGANGTGIDAVWRANPANNEGKKFAIVEAKASRDEDAPKFMRKLNYTRKPGISSKLGVSGIADPSELIEPIESDASSSQSKNKSPVSSGKNKPANTKREEDFTKRKRDLLVQMSSEWIAKNISKAVLGRSLIAQVMSSYSRHLFYAPLFHTSLSPKEHASAQLGSLEESAHQNHKAFHYSEHEIKGFVNKRKKSLTKKHGALDSLKIEA

Secondary structure (DSSP, 8-state):
-HHHHHHHHHIIIIIS-TTTTB--TT-GGG--BTT----SSS-EE-SEETTTTEETPPPPTTSPP--SS-SEEEE--GGGTTT-SEEEEEEEE--TT-S-GGGGSTT--SPPP-GGGS-EET---GGGGSPP---------------------------------------EETTSHHHHHHHHHHHS--HHHHHHHHHSEEEEEEEE-TT-TT-HHHHHHHHHHHT--GGG------EEE-HHHHHHHHHHHHHHHHHHH---GGGPPP-